Protein AF-A0AAD2K5T8-F1 (afdb_monomer_lite)

Radius of gyration: 21.79 Å; chains: 1; bounding box: 66×47×65 Å

Foldseek 3Di:
DDDDDPDPPPLDPCLPAADPVVVVLLVVCLLPLQCLLVSCVVCLLPPRNLSHLLVQLCVLQVPQQADPVVVVDHRDRDPVSLSSLLSSLLNLLQSLQVLQDDPPPDPPDDPVNVVVVLVPDDPVVVVVVVVVNVSSVVSNLSNCARNLQQLLQQQQQLPLNRHLSSLSSNLLSLLRHVLVQVPDVVHDFAARVSDPSGPPPDDGRPDTSVNSLVSLVVCVPQDLPQQDSVVQVVCVVVADPDRHRHHHNLSVQSSVVSNVCNVVSDDRDRSNVSVVSSVVSVVVSDDPVPPPPVVCVVVVVSVVVVVVVVPDD

Organism: NCBI:txid2018698

pLDDT: mean 77.68, std 17.94, range [25.77, 97.88]

Structure (mmCIF, N/CA/C/O backbone):
data_AF-A0AAD2K5T8-F1
#
_entry.id   AF-A0AAD2K5T8-F1
#
loop_
_atom_site.group_PDB
_atom_site.id
_atom_site.type_symbol
_atom_site.label_atom_id
_atom_site.label_alt_id
_atom_site.label_comp_id
_atom_site.label_asym_id
_atom_site.label_entity_id
_atom_site.label_seq_id
_atom_site.pdbx_PDB_ins_code
_atom_site.Cartn_x
_atom_site.Cartn_y
_atom_site.Cartn_z
_atom_site.occupancy
_atom_site.B_iso_or_equiv
_atom_site.auth_seq_id
_atom_site.auth_comp_id
_atom_site.auth_asym_id
_atom_site.auth_atom_id
_atom_site.pdbx_PDB_model_num
ATOM 1 N N . MET A 1 1 ? 38.706 -0.968 -5.729 1.00 32.19 1 MET A N 1
ATOM 2 C CA . MET A 1 1 ? 38.602 -2.317 -5.129 1.00 32.19 1 MET A CA 1
ATOM 3 C C . MET A 1 1 ? 37.643 -2.221 -3.945 1.00 32.19 1 MET A C 1
ATOM 5 O O . MET A 1 1 ? 38.062 -1.904 -2.839 1.00 32.19 1 MET A O 1
ATOM 9 N N . ILE A 1 2 ? 36.338 -2.336 -4.202 1.00 29.33 2 ILE A N 1
ATOM 10 C CA . ILE A 1 2 ? 35.299 -2.134 -3.181 1.00 29.33 2 ILE A CA 1
ATOM 11 C C . ILE A 1 2 ? 35.173 -3.438 -2.389 1.00 29.33 2 ILE A C 1
ATOM 13 O O . ILE A 1 2 ? 34.889 -4.493 -2.951 1.00 29.33 2 ILE A O 1
ATOM 17 N N . ARG A 1 3 ? 35.479 -3.382 -1.091 1.00 25.77 3 ARG A N 1
ATOM 18 C CA . ARG A 1 3 ? 35.347 -4.520 -0.178 1.00 25.77 3 ARG A CA 1
ATOM 19 C C . ARG A 1 3 ? 33.878 -4.651 0.217 1.00 25.77 3 ARG A C 1
ATOM 21 O O . ARG A 1 3 ? 33.390 -3.839 0.993 1.00 25.77 3 ARG A O 1
ATOM 28 N N . HIS A 1 4 ? 33.197 -5.681 -0.278 1.00 29.59 4 HIS A N 1
ATOM 29 C CA . HIS A 1 4 ? 31.919 -6.102 0.293 1.00 29.59 4 HIS A CA 1
ATOM 30 C C . HIS A 1 4 ? 32.143 -6.585 1.736 1.00 29.59 4 HIS A C 1
ATOM 32 O O . HIS A 1 4 ? 33.006 -7.448 1.955 1.00 29.59 4 HIS A O 1
ATOM 38 N N . PRO A 1 5 ? 31.403 -6.073 2.734 1.00 35.56 5 PRO A N 1
ATOM 39 C CA . PRO A 1 5 ? 31.469 -6.623 4.074 1.00 35.56 5 PRO A CA 1
ATOM 40 C C . PRO A 1 5 ? 30.835 -8.019 4.071 1.00 35.56 5 PRO A C 1
ATOM 42 O O . PRO A 1 5 ? 29.657 -8.206 3.778 1.00 35.56 5 PRO A O 1
ATOM 45 N N . LYS A 1 6 ? 31.651 -9.024 4.406 1.00 38.75 6 LYS A N 1
ATOM 46 C CA . LYS A 1 6 ? 31.202 -10.378 4.740 1.00 38.75 6 LYS A CA 1
ATOM 47 C C . LYS A 1 6 ? 30.428 -10.319 6.057 1.00 38.75 6 LYS A C 1
ATOM 49 O O . LYS A 1 6 ? 31.033 -10.477 7.111 1.00 38.75 6 LYS A O 1
ATOM 54 N N . ASN A 1 7 ? 29.112 -10.147 6.001 1.00 36.34 7 ASN A N 1
ATOM 55 C CA . ASN A 1 7 ? 28.250 -10.427 7.144 1.00 36.34 7 ASN A CA 1
ATOM 56 C C . ASN A 1 7 ? 27.396 -11.663 6.839 1.00 36.34 7 ASN A C 1
ATOM 58 O O . ASN A 1 7 ? 26.325 -11.585 6.251 1.00 36.34 7 ASN A O 1
ATOM 62 N N . LYS A 1 8 ? 27.919 -12.839 7.210 1.00 37.19 8 LYS A N 1
ATOM 63 C CA . LYS A 1 8 ? 27.210 -14.130 7.173 1.00 37.19 8 LYS A CA 1
ATOM 64 C C . LYS A 1 8 ? 26.446 -14.361 8.483 1.00 37.19 8 LYS A C 1
ATOM 66 O O . LYS A 1 8 ? 26.595 -15.399 9.119 1.00 37.19 8 LYS A O 1
ATOM 71 N N . GLY A 1 9 ? 25.630 -13.394 8.888 1.00 37.03 9 GLY A N 1
ATOM 72 C CA . GLY A 1 9 ? 24.493 -13.675 9.757 1.00 37.03 9 GLY A CA 1
ATOM 73 C C . GLY A 1 9 ? 23.338 -14.053 8.845 1.00 37.03 9 GLY A C 1
ATOM 74 O O . GLY A 1 9 ? 22.893 -13.219 8.065 1.00 37.03 9 GLY A O 1
ATOM 75 N N . LYS A 1 10 ? 22.881 -15.308 8.875 1.00 38.12 10 LYS A N 1
ATOM 76 C CA . LYS A 1 10 ? 21.676 -15.722 8.145 1.00 38.12 10 LYS A CA 1
ATOM 77 C C . LYS A 1 10 ? 20.472 -15.077 8.850 1.00 38.12 10 LYS A C 1
ATOM 79 O O . LYS A 1 10 ? 19.834 -15.701 9.689 1.00 38.12 10 LYS A O 1
ATOM 84 N N . LEU A 1 11 ? 20.217 -13.801 8.565 1.00 38.56 11 LEU A N 1
ATOM 85 C CA . LEU A 1 11 ? 18.989 -13.104 8.936 1.00 38.56 11 LEU A CA 1
ATOM 86 C C . LEU A 1 11 ? 17.891 -13.617 8.001 1.00 38.56 11 LEU A C 1
ATOM 88 O O . LEU A 1 11 ? 17.554 -12.998 7.000 1.00 38.56 11 LEU A O 1
ATOM 92 N N . SER A 1 12 ? 17.395 -14.824 8.281 1.00 40.09 12 SER A N 1
ATOM 93 C CA . SER A 1 12 ? 16.133 -15.274 7.710 1.00 40.09 12 SER A CA 1
ATOM 94 C C . SER A 1 12 ? 15.026 -14.610 8.514 1.00 40.09 12 SER A C 1
ATOM 96 O O . SER A 1 12 ? 14.832 -14.953 9.685 1.00 40.09 12 SER A O 1
ATOM 98 N N . LEU A 1 13 ? 14.296 -13.685 7.897 1.00 47.47 13 LEU A N 1
ATOM 99 C CA . LEU A 1 13 ? 12.952 -13.359 8.349 1.00 47.47 13 LEU A CA 1
ATOM 100 C C . LEU A 1 13 ? 12.184 -14.682 8.401 1.00 47.47 13 LEU A C 1
ATOM 102 O O . LEU A 1 13 ? 11.907 -15.292 7.369 1.00 47.47 13 LEU A O 1
ATOM 106 N N . LYS A 1 14 ? 11.900 -15.174 9.611 1.00 44.81 14 LYS A N 1
ATOM 107 C CA . LYS A 1 14 ? 10.868 -16.192 9.784 1.00 44.81 14 LYS A CA 1
ATOM 108 C C . LYS A 1 14 ? 9.550 -15.474 9.557 1.00 44.81 14 LYS A C 1
ATOM 110 O O . LYS A 1 14 ? 8.942 -14.976 10.497 1.00 44.81 14 LYS A O 1
ATOM 115 N N . ILE A 1 15 ? 9.161 -15.359 8.296 1.00 53.78 15 ILE A N 1
ATOM 116 C CA . ILE A 1 15 ? 7.770 -15.096 7.974 1.00 53.78 15 ILE A CA 1
ATOM 117 C C . ILE A 1 15 ? 7.051 -16.375 8.373 1.00 53.78 15 ILE A C 1
ATOM 119 O O . ILE A 1 15 ? 7.344 -17.446 7.836 1.00 53.78 15 ILE A O 1
ATOM 123 N N . GLU A 1 16 ? 6.230 -16.291 9.414 1.00 57.34 16 GLU A N 1
ATOM 124 C CA . GLU A 1 16 ? 5.421 -17.425 9.837 1.00 57.34 16 GLU A CA 1
ATOM 125 C C . GLU A 1 16 ? 4.569 -17.863 8.645 1.00 57.34 16 GLU A C 1
ATOM 127 O O . GLU A 1 16 ? 3.931 -17.034 7.994 1.00 57.34 16 GLU A O 1
ATOM 132 N N . GLN A 1 17 ? 4.625 -19.156 8.308 1.00 58.97 17 GLN A N 1
ATOM 133 C CA . GLN A 1 17 ? 3.778 -19.680 7.246 1.00 58.97 17 GLN A CA 1
ATOM 134 C C . GLN A 1 17 ? 2.321 -19.470 7.655 1.00 58.97 17 GLN A C 1
ATOM 136 O O . GLN A 1 17 ? 1.959 -19.821 8.783 1.00 58.97 17 GLN A O 1
ATOM 141 N N . PRO A 1 18 ? 1.487 -18.906 6.772 1.00 58.28 18 PRO A N 1
ATOM 142 C CA . PRO A 1 18 ? 0.101 -18.690 7.109 1.00 58.28 18 PRO A CA 1
ATOM 143 C C . PRO A 1 18 ? -0.628 -20.013 7.303 1.00 58.28 18 PRO A C 1
ATOM 145 O O . PRO A 1 18 ? -0.300 -21.009 6.648 1.00 58.28 18 PRO A O 1
ATOM 148 N N . PRO A 1 19 ? -1.665 -20.035 8.151 1.00 59.47 19 PRO A N 1
ATOM 149 C CA . PRO A 1 19 ? -2.607 -21.137 8.134 1.00 59.47 19 PRO A CA 1
ATOM 150 C C . PRO A 1 19 ? -3.269 -21.244 6.753 1.00 59.47 19 PRO A C 1
ATOM 152 O O . PRO A 1 19 ? -3.491 -20.250 6.058 1.00 59.47 19 PRO A O 1
ATOM 155 N N . LEU A 1 20 ? -3.635 -22.471 6.371 1.00 58.44 20 LEU A N 1
ATOM 156 C CA . LEU A 1 20 ? -4.277 -22.790 5.087 1.00 58.44 20 LEU A CA 1
ATOM 157 C C . LEU A 1 20 ? -5.608 -22.035 4.850 1.00 58.44 20 LEU A C 1
ATOM 159 O O . LEU A 1 20 ? -6.128 -22.029 3.737 1.00 58.44 20 LEU A O 1
ATOM 163 N N . THR A 1 21 ? -6.156 -21.386 5.878 1.00 58.28 21 THR A N 1
ATOM 164 C CA . THR A 1 21 ? -7.424 -20.646 5.863 1.00 58.28 21 THR A CA 1
ATOM 165 C C . THR A 1 21 ? -7.365 -19.301 5.137 1.00 58.28 21 THR A C 1
ATOM 167 O O . THR A 1 21 ? -8.412 -18.790 4.762 1.00 58.28 21 THR A O 1
ATOM 170 N N . ALA A 1 22 ? -6.179 -18.739 4.873 1.00 65.00 22 ALA A N 1
ATOM 171 C CA . ALA A 1 22 ? -6.057 -17.472 4.140 1.00 65.00 22 ALA A CA 1
ATOM 172 C C . ALA A 1 22 ? -6.173 -17.628 2.607 1.00 65.00 22 ALA A C 1
ATOM 174 O O . ALA A 1 22 ? -6.480 -16.667 1.900 1.00 65.00 22 ALA A O 1
ATOM 175 N N . PHE A 1 23 ? -5.958 -18.839 2.078 1.00 73.19 23 PHE A N 1
ATOM 176 C CA . PHE A 1 23 ? -6.000 -19.105 0.634 1.00 73.19 23 PHE A CA 1
ATOM 177 C C . PHE A 1 23 ? -7.391 -18.909 -0.003 1.00 73.19 23 PHE A C 1
ATOM 179 O O . PHE A 1 23 ? -7.449 -18.339 -1.093 1.00 73.19 23 PHE A O 1
ATOM 186 N N . PRO A 1 24 ? -8.514 -19.315 0.628 1.00 84.56 24 PRO A N 1
ATOM 187 C CA . PRO A 1 24 ? -9.857 -19.029 0.118 1.00 84.56 24 PRO A CA 1
ATOM 188 C C . PRO A 1 24 ? -10.159 -17.534 -0.014 1.00 84.56 24 PRO A C 1
ATOM 190 O O . PRO A 1 24 ? -10.681 -17.119 -1.047 1.00 84.56 24 PRO A O 1
ATOM 193 N N . LEU A 1 25 ? -9.789 -16.731 0.990 1.00 87.19 25 LEU A N 1
ATOM 194 C CA . LEU A 1 25 ? -9.977 -15.278 0.973 1.00 87.19 25 LEU A CA 1
ATOM 195 C C . LEU A 1 25 ? -9.216 -14.647 -0.194 1.00 87.19 25 LEU A C 1
ATOM 197 O O . LEU A 1 25 ? -9.771 -13.854 -0.952 1.00 87.19 25 LEU A O 1
ATOM 201 N N . LEU A 1 26 ? -7.956 -15.050 -0.374 1.00 84.88 26 LEU A N 1
ATOM 202 C CA . LEU A 1 26 ? -7.147 -14.578 -1.487 1.00 84.88 26 LEU A CA 1
ATOM 203 C C . LEU A 1 26 ? -7.768 -14.972 -2.833 1.00 84.88 26 LEU A C 1
ATOM 205 O O . LEU A 1 26 ? -7.879 -14.145 -3.734 1.00 84.88 26 LEU A O 1
ATOM 209 N N . ASN A 1 27 ? -8.183 -16.229 -2.977 1.00 86.94 27 ASN A N 1
ATOM 210 C CA . ASN A 1 27 ? -8.797 -16.697 -4.211 1.00 86.94 27 ASN A CA 1
ATOM 211 C C . ASN A 1 27 ? -10.068 -15.895 -4.531 1.00 86.94 27 ASN A C 1
ATOM 213 O O . ASN A 1 27 ? -10.246 -15.471 -5.669 1.00 86.94 27 ASN A O 1
ATOM 217 N N . ALA A 1 28 ? -10.913 -15.622 -3.534 1.00 89.81 28 ALA A N 1
ATOM 218 C CA . ALA A 1 28 ? -12.092 -14.778 -3.698 1.00 89.81 28 ALA A CA 1
ATOM 219 C C . ALA A 1 28 ? -11.726 -13.349 -4.136 1.00 89.81 28 ALA A C 1
ATOM 221 O O . ALA A 1 28 ? -12.334 -12.834 -5.071 1.00 89.81 28 ALA A O 1
ATOM 222 N N . ALA A 1 29 ? -10.690 -12.750 -3.540 1.00 90.69 29 ALA A N 1
ATOM 223 C CA . ALA A 1 29 ? -10.199 -11.424 -3.916 1.00 90.69 29 ALA A CA 1
ATOM 224 C C . ALA A 1 29 ? -9.668 -11.374 -5.360 1.00 90.69 29 ALA A C 1
ATOM 226 O O . ALA A 1 29 ? -9.882 -10.392 -6.061 1.00 90.69 29 ALA A O 1
ATOM 227 N N . HIS A 1 30 ? -9.027 -12.442 -5.841 1.00 87.62 30 HIS A N 1
ATOM 228 C CA . HIS A 1 30 ? -8.613 -12.548 -7.247 1.00 87.62 30 HIS A CA 1
ATOM 229 C C . HIS A 1 30 ? -9.791 -12.694 -8.213 1.00 87.62 30 HIS A C 1
ATOM 231 O O . HIS A 1 30 ? -9.717 -12.214 -9.341 1.00 87.62 30 HIS A O 1
ATOM 237 N N . HIS A 1 31 ? -10.874 -13.350 -7.790 1.00 88.81 31 HIS A N 1
ATOM 238 C CA . HIS A 1 31 ? -12.075 -13.493 -8.615 1.00 88.81 31 HIS A CA 1
ATOM 239 C C . HIS A 1 31 ? -12.899 -12.200 -8.659 1.00 88.81 31 HIS A C 1
ATOM 241 O O . HIS A 1 31 ? -13.406 -11.857 -9.725 1.00 88.81 31 HIS A O 1
ATOM 247 N N . ASN A 1 32 ? -12.997 -11.482 -7.533 1.00 90.56 32 ASN A N 1
ATOM 248 C CA . ASN A 1 32 ? -13.786 -10.257 -7.380 1.00 90.56 32 ASN A CA 1
ATOM 249 C C . ASN A 1 32 ? -12.962 -9.143 -6.697 1.00 90.56 32 ASN A C 1
ATOM 251 O O . ASN A 1 32 ? -13.200 -8.814 -5.533 1.00 90.56 32 ASN A O 1
ATOM 255 N N . PRO A 1 33 ? -11.989 -8.535 -7.399 1.00 89.56 33 PRO A N 1
ATOM 256 C CA . PRO A 1 33 ? -11.070 -7.566 -6.797 1.00 89.56 33 PRO A CA 1
ATOM 257 C C . PRO A 1 33 ? -11.739 -6.246 -6.379 1.00 89.56 33 PRO A C 1
ATOM 259 O O . PRO A 1 33 ? -11.243 -5.567 -5.483 1.00 89.56 33 PRO A O 1
ATOM 262 N N . HIS A 1 34 ? -12.883 -5.892 -6.972 1.00 92.12 34 HIS A N 1
ATOM 263 C CA . HIS A 1 34 ? -13.657 -4.708 -6.573 1.00 92.12 34 HIS A CA 1
ATOM 264 C C . HIS A 1 34 ? -14.365 -4.875 -5.219 1.00 92.12 34 HIS A C 1
ATOM 266 O O . HIS A 1 34 ? -14.690 -3.874 -4.591 1.00 92.12 34 HIS A O 1
ATOM 272 N N . ASP A 1 35 ? -14.561 -6.115 -4.755 1.00 92.88 35 ASP A N 1
ATOM 273 C CA . ASP A 1 35 ? -15.289 -6.432 -3.520 1.00 92.88 35 ASP A CA 1
ATOM 274 C C . ASP A 1 35 ? -14.347 -6.759 -2.347 1.00 92.88 35 ASP A C 1
ATOM 276 O O . ASP A 1 35 ? -14.778 -7.293 -1.323 1.00 92.88 35 ASP A O 1
ATOM 280 N N . ILE A 1 36 ? -13.049 -6.451 -2.471 1.00 94.81 36 ILE A N 1
ATOM 281 C CA . ILE A 1 36 ? -12.037 -6.767 -1.448 1.00 94.81 36 ILE A CA 1
ATOM 282 C C . ILE A 1 36 ? -12.441 -6.234 -0.069 1.00 94.81 36 ILE A C 1
ATOM 284 O O . ILE A 1 36 ? -12.266 -6.941 0.920 1.00 94.81 36 ILE A O 1
ATOM 288 N N . ASP A 1 37 ? -13.019 -5.033 0.016 1.00 94.31 37 ASP A N 1
ATOM 289 C CA . ASP A 1 37 ? -13.464 -4.477 1.300 1.00 94.31 37 ASP A CA 1
ATOM 290 C C . ASP A 1 37 ? -14.507 -5.379 1.986 1.00 94.31 37 ASP A C 1
ATOM 292 O O . ASP A 1 37 ? -14.377 -5.695 3.170 1.00 94.31 37 ASP A O 1
ATOM 296 N N . ALA A 1 38 ? -15.500 -5.864 1.234 1.00 93.12 38 ALA A N 1
ATOM 297 C CA . ALA A 1 38 ? -16.545 -6.747 1.751 1.00 93.12 38 ALA A CA 1
ATOM 298 C C . ALA A 1 38 ? -15.996 -8.123 2.161 1.00 93.12 38 ALA A C 1
ATOM 300 O O . ALA A 1 38 ? -16.457 -8.701 3.144 1.00 93.12 38 ALA A O 1
ATOM 301 N N . LEU A 1 39 ? -14.993 -8.627 1.436 1.00 93.12 39 LEU A N 1
ATOM 302 C CA . LEU A 1 39 ? -14.319 -9.887 1.752 1.00 93.12 39 LEU A CA 1
ATOM 303 C C . LEU A 1 39 ? -13.462 -9.795 3.024 1.00 93.12 39 LEU A C 1
ATOM 305 O O . LEU A 1 39 ? -13.350 -10.775 3.754 1.00 93.12 39 LEU A O 1
ATOM 309 N N . LEU A 1 40 ? -12.854 -8.636 3.293 1.00 92.81 40 LEU A N 1
ATOM 310 C CA . LEU A 1 40 ? -11.968 -8.430 4.442 1.00 92.81 40 LEU A CA 1
ATOM 311 C C . LEU A 1 40 ? -12.718 -8.204 5.754 1.00 92.81 40 LEU A C 1
ATOM 313 O O . LEU A 1 40 ? -12.229 -8.629 6.800 1.00 92.81 40 LEU A O 1
ATOM 317 N N . LEU A 1 41 ? -13.874 -7.533 5.713 1.00 90.94 41 LEU A N 1
ATOM 318 C CA . LEU A 1 41 ? -14.641 -7.139 6.903 1.00 90.94 41 LEU A CA 1
ATOM 319 C C . LEU A 1 41 ? -14.848 -8.277 7.929 1.00 90.94 41 LEU A C 1
ATOM 321 O O . LEU A 1 41 ? -14.588 -8.039 9.110 1.00 90.94 41 LEU A O 1
ATOM 325 N N . PRO A 1 42 ? -15.249 -9.505 7.536 1.00 90.69 42 PRO A N 1
ATOM 326 C CA . PRO A 1 42 ? -15.429 -10.611 8.481 1.00 90.69 42 PRO A CA 1
ATOM 327 C C . PRO A 1 42 ? -14.125 -11.103 9.126 1.00 90.69 42 PRO A C 1
ATOM 329 O O . PRO A 1 42 ? -14.153 -11.663 10.219 1.00 90.69 42 PRO A O 1
ATOM 332 N N . GLU A 1 43 ? -12.987 -10.885 8.466 1.00 90.44 43 GLU A N 1
ATOM 333 C CA . GLU A 1 43 ? -11.685 -11.459 8.822 1.00 90.44 43 GLU A CA 1
ATOM 334 C C . GLU A 1 43 ? -10.770 -10.464 9.557 1.00 90.44 43 GLU A C 1
ATOM 336 O O . GLU A 1 43 ? -9.701 -10.843 10.036 1.00 90.44 43 GLU A O 1
ATOM 341 N N . LEU A 1 44 ? -11.164 -9.187 9.685 1.00 90.00 44 LEU A N 1
ATOM 342 C CA . LEU A 1 44 ? -10.310 -8.107 10.213 1.00 90.00 44 LEU A CA 1
ATOM 343 C C . LEU A 1 44 ? -9.689 -8.413 11.581 1.00 90.00 44 LEU A C 1
ATOM 345 O O . LEU A 1 44 ? -8.565 -7.995 11.873 1.00 90.00 44 LEU A O 1
ATOM 349 N N . LEU A 1 45 ? -10.428 -9.120 12.436 1.00 88.62 45 LEU A N 1
ATOM 350 C CA . LEU A 1 45 ? -9.988 -9.450 13.787 1.00 88.62 45 LEU A CA 1
ATOM 351 C C . LEU A 1 45 ? -9.289 -10.814 13.886 1.00 88.62 45 LEU A C 1
ATOM 353 O O . LEU A 1 45 ? -8.750 -11.112 14.958 1.00 88.62 45 LEU A O 1
ATOM 357 N N . ASP A 1 46 ? -9.211 -11.602 12.804 1.00 88.44 46 ASP A N 1
ATOM 358 C CA . ASP A 1 46 ? -8.432 -12.843 12.794 1.00 88.44 46 ASP A CA 1
ATOM 359 C C . ASP A 1 46 ? -6.953 -12.528 13.054 1.00 88.44 46 ASP A C 1
ATOM 361 O O . ASP A 1 46 ? -6.298 -11.710 12.404 1.00 88.44 46 ASP A O 1
ATOM 365 N N . THR A 1 47 ? -6.390 -13.193 14.056 1.00 85.12 47 THR A N 1
ATOM 366 C CA . THR A 1 47 ? -4.976 -13.097 14.418 1.00 85.12 47 THR A CA 1
ATOM 367 C C . THR A 1 47 ? -4.015 -13.530 13.315 1.00 85.12 47 THR A C 1
ATOM 369 O O . THR A 1 47 ? -2.862 -13.097 13.345 1.00 85.12 47 THR A O 1
ATOM 372 N N . ASN A 1 48 ? -4.479 -14.338 12.360 1.00 85.94 48 ASN A N 1
ATOM 373 C CA . ASN A 1 48 ? -3.668 -14.892 11.281 1.00 85.94 48 ASN A CA 1
ATOM 374 C C . ASN A 1 48 ? -3.687 -14.059 9.996 1.00 85.94 48 ASN A C 1
ATOM 376 O O . ASN A 1 48 ? -2.826 -14.266 9.137 1.00 85.94 48 ASN A O 1
ATOM 380 N N . LEU A 1 49 ? -4.617 -13.106 9.864 1.00 88.75 49 LEU A N 1
ATOM 381 C CA . LEU A 1 49 ? -4.776 -12.319 8.643 1.00 88.75 49 LEU A CA 1
ATOM 382 C C . LEU A 1 49 ? -3.497 -11.539 8.304 1.00 88.75 49 LEU A C 1
ATOM 384 O O . LEU A 1 49 ? -2.974 -11.647 7.198 1.00 88.75 49 LEU A O 1
ATOM 388 N N . ALA A 1 50 ? -2.946 -10.789 9.263 1.00 89.00 50 ALA A N 1
ATOM 389 C CA . ALA A 1 50 ? -1.759 -9.963 9.034 1.00 89.00 50 ALA A CA 1
ATOM 390 C C . ALA A 1 50 ? -0.503 -10.773 8.631 1.00 89.00 50 ALA A C 1
ATOM 392 O O . ALA A 1 50 ? 0.118 -10.416 7.625 1.00 89.00 50 ALA A O 1
ATOM 393 N N . PRO A 1 51 ? -0.123 -11.858 9.340 1.00 85.94 51 PRO A N 1
ATOM 394 C CA . PRO A 1 51 ? 0.945 -12.751 8.891 1.00 85.94 51 PRO A CA 1
ATOM 395 C C . PRO A 1 51 ? 0.693 -13.342 7.501 1.00 85.94 51 PRO A C 1
ATOM 397 O O . PRO A 1 51 ? 1.622 -13.414 6.699 1.00 85.94 51 PRO A O 1
ATOM 400 N N . ALA A 1 52 ? -0.553 -13.709 7.185 1.00 88.00 52 ALA A N 1
ATOM 401 C CA . ALA A 1 52 ? -0.888 -14.272 5.885 1.00 88.00 52 ALA A CA 1
ATOM 402 C C . ALA A 1 52 ? -0.750 -13.276 4.742 1.00 88.00 52 ALA A C 1
ATOM 404 O O . ALA A 1 52 ? -0.088 -13.578 3.751 1.00 88.00 52 ALA A O 1
ATOM 405 N N . LEU A 1 53 ? -1.301 -12.073 4.893 1.00 90.62 53 LEU A N 1
ATOM 406 C CA . LEU A 1 53 ? -1.112 -11.006 3.915 1.00 90.62 53 LEU A CA 1
ATOM 407 C C . LEU A 1 53 ? 0.379 -10.688 3.731 1.00 90.62 53 LEU A C 1
ATOM 409 O O . LEU A 1 53 ? 0.832 -10.541 2.598 1.00 90.62 53 LEU A O 1
ATOM 413 N N . GLY A 1 54 ? 1.147 -10.664 4.826 1.00 88.75 54 GLY A N 1
ATOM 414 C CA . GLY A 1 54 ? 2.597 -10.472 4.813 1.00 88.75 54 GLY A CA 1
ATOM 415 C C . GLY A 1 54 ? 3.363 -11.555 4.049 1.00 88.75 54 GLY A C 1
ATOM 416 O O . GLY A 1 54 ? 4.208 -11.244 3.212 1.00 88.75 54 GLY A O 1
ATOM 417 N N . PHE A 1 55 ? 3.041 -12.827 4.284 1.00 86.44 55 PHE A N 1
ATOM 418 C CA . PHE A 1 55 ? 3.628 -13.950 3.553 1.00 86.44 55 PHE A CA 1
ATOM 419 C C . PHE A 1 55 ? 3.317 -13.886 2.060 1.00 86.44 55 PHE A C 1
ATOM 421 O O . PHE A 1 55 ? 4.209 -14.008 1.225 1.00 86.44 55 PHE A O 1
ATOM 428 N N . MET A 1 56 ? 2.058 -13.632 1.719 1.00 85.44 56 MET A N 1
ATOM 429 C CA . MET A 1 56 ? 1.621 -13.633 0.331 1.00 85.44 56 MET A CA 1
ATOM 430 C C . MET A 1 56 ? 2.209 -12.459 -0.460 1.00 85.44 56 MET A C 1
ATOM 432 O O . MET A 1 56 ? 2.623 -12.645 -1.601 1.00 85.44 56 MET A O 1
ATOM 436 N N . ILE A 1 57 ? 2.281 -11.256 0.126 1.00 87.88 57 ILE A N 1
ATOM 437 C CA . ILE A 1 57 ? 2.915 -10.118 -0.554 1.00 87.88 57 ILE A CA 1
ATOM 438 C C . ILE A 1 57 ? 4.429 -10.286 -0.639 1.00 87.88 57 ILE A C 1
ATOM 440 O O . ILE A 1 57 ? 5.017 -9.843 -1.620 1.00 87.88 57 ILE A O 1
ATOM 444 N N . HIS A 1 58 ? 5.062 -10.942 0.341 1.00 85.94 58 HIS A N 1
ATOM 445 C CA . HIS A 1 58 ? 6.501 -11.184 0.324 1.00 85.94 58 HIS A CA 1
ATOM 446 C C . HIS A 1 58 ? 6.916 -11.934 -0.938 1.00 85.94 58 HIS A C 1
ATOM 448 O O . HIS A 1 58 ? 7.835 -11.489 -1.619 1.00 85.94 58 HIS A O 1
ATOM 454 N N . ASP A 1 59 ? 6.233 -13.019 -1.296 1.00 77.88 59 ASP A N 1
ATOM 455 C CA . ASP A 1 59 ? 6.569 -13.775 -2.507 1.00 77.88 59 ASP A CA 1
ATOM 456 C C . ASP A 1 59 ? 6.433 -12.913 -3.766 1.00 77.88 59 ASP A C 1
ATOM 458 O O . ASP A 1 59 ? 7.279 -12.975 -4.654 1.00 77.88 59 ASP A O 1
ATOM 462 N N . VAL A 1 60 ? 5.431 -12.037 -3.806 1.00 79.31 60 VAL A N 1
ATOM 463 C CA . VAL A 1 60 ? 5.206 -11.116 -4.923 1.00 79.31 60 VAL A CA 1
ATOM 464 C C . VAL A 1 60 ? 6.303 -10.046 -5.013 1.00 79.31 60 VAL A C 1
ATOM 466 O O . VAL A 1 60 ? 6.829 -9.796 -6.095 1.00 79.31 60 VAL A O 1
ATOM 469 N N . VAL A 1 61 ? 6.696 -9.423 -3.897 1.00 79.94 61 VAL A N 1
ATOM 470 C CA . VAL A 1 61 ? 7.688 -8.331 -3.911 1.00 79.94 61 VAL A CA 1
ATOM 471 C C . VAL A 1 61 ? 9.132 -8.824 -3.888 1.00 79.94 61 VAL A C 1
ATOM 473 O O . VAL A 1 61 ? 10.043 -8.053 -4.187 1.00 79.94 61 VAL A O 1
ATOM 476 N N . THR A 1 62 ? 9.381 -10.083 -3.515 1.00 73.81 62 THR A N 1
ATOM 477 C CA . THR A 1 62 ? 10.729 -10.675 -3.468 1.00 73.81 62 THR A CA 1
ATOM 478 C C . THR A 1 62 ? 11.139 -11.438 -4.708 1.00 73.81 62 THR A C 1
ATOM 480 O O . THR A 1 62 ? 12.343 -11.597 -4.919 1.00 73.81 62 THR A O 1
ATOM 483 N N . GLN A 1 63 ? 10.189 -11.833 -5.552 1.00 68.69 63 GLN A N 1
ATOM 484 C CA . GLN A 1 63 ? 10.503 -12.344 -6.876 1.00 68.69 63 GLN A CA 1
ATOM 485 C C . GLN A 1 63 ? 11.287 -11.285 -7.658 1.00 68.69 63 GLN A C 1
ATOM 487 O O . GLN A 1 63 ? 10.817 -10.169 -7.873 1.00 68.69 63 GLN A O 1
ATOM 492 N N . SER A 1 64 ? 12.506 -11.636 -8.071 1.00 65.69 64 SER A N 1
ATOM 493 C CA . SER A 1 64 ? 13.230 -10.858 -9.072 1.00 65.69 64 SER A CA 1
ATOM 494 C C . SER A 1 64 ? 12.619 -11.218 -10.416 1.00 65.69 64 SER A C 1
ATOM 496 O O . SER A 1 64 ? 12.941 -12.238 -11.025 1.00 65.69 64 SER A O 1
ATOM 498 N N . VAL A 1 65 ? 11.609 -10.442 -10.792 1.00 57.94 65 VAL A N 1
ATOM 499 C CA . VAL A 1 65 ? 10.841 -10.663 -12.020 1.00 57.94 65 VAL A CA 1
ATOM 500 C C . VAL A 1 65 ? 11.580 -10.079 -13.228 1.00 57.94 65 VAL A C 1
ATOM 502 O O . VAL A 1 65 ? 11.338 -10.484 -14.361 1.00 57.94 65 VAL A O 1
ATOM 505 N N . THR A 1 66 ? 12.522 -9.166 -12.983 1.00 58.78 66 THR A N 1
ATOM 506 C CA . THR A 1 66 ? 13.212 -8.401 -14.018 1.00 58.78 66 THR A CA 1
ATOM 507 C C . THR A 1 66 ? 14.714 -8.663 -13.935 1.00 58.78 66 THR A C 1
ATOM 509 O O . THR A 1 66 ? 15.355 -8.189 -12.996 1.00 58.78 66 THR A O 1
ATOM 512 N N . PRO A 1 67 ? 15.328 -9.386 -14.889 1.00 58.34 67 PRO A N 1
ATOM 513 C CA . PRO A 1 67 ? 16.779 -9.422 -14.961 1.00 58.34 67 PRO A CA 1
ATOM 514 C C . PRO A 1 67 ? 17.293 -7.997 -15.239 1.00 58.34 67 PRO A C 1
ATOM 516 O O . PRO A 1 67 ? 16.755 -7.313 -16.115 1.00 58.34 67 PRO A O 1
ATOM 519 N N . PRO A 1 68 ? 18.332 -7.525 -14.532 1.00 60.34 68 PRO A N 1
ATOM 520 C CA . PRO A 1 68 ? 18.969 -6.258 -14.837 1.00 60.34 68 PRO A CA 1
ATOM 521 C C . PRO A 1 68 ? 19.421 -6.230 -16.297 1.00 60.34 68 PRO A C 1
ATOM 523 O O . PRO A 1 68 ? 19.924 -7.230 -16.810 1.00 60.34 68 PRO A O 1
ATOM 526 N N . LEU A 1 69 ? 19.316 -5.069 -16.949 1.00 60.97 69 LEU A N 1
ATOM 527 C CA . LEU A 1 69 ? 19.720 -4.892 -18.353 1.00 60.97 69 LEU A CA 1
ATOM 528 C C . LEU A 1 69 ? 21.144 -5.406 -18.638 1.00 60.97 69 LEU A C 1
ATOM 530 O O . LEU A 1 69 ? 21.406 -5.964 -19.698 1.00 60.97 69 LEU A O 1
ATOM 534 N N . TYR A 1 70 ? 22.060 -5.290 -17.672 1.00 59.91 70 TYR A N 1
ATOM 535 C CA . TYR A 1 70 ? 23.445 -5.762 -17.792 1.00 59.91 70 TYR A CA 1
ATOM 536 C C . TYR A 1 70 ? 23.639 -7.274 -17.597 1.00 59.91 70 TYR A C 1
ATOM 538 O O . TYR 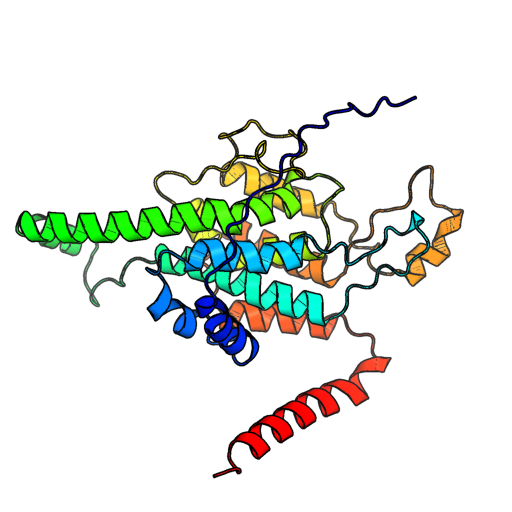A 1 70 ? 24.761 -7.760 -17.730 1.00 59.91 70 TYR A O 1
ATOM 546 N N . TRP A 1 71 ? 22.586 -8.030 -17.276 1.00 55.81 71 TRP A N 1
ATOM 547 C CA . TRP A 1 71 ? 22.601 -9.499 -17.245 1.00 55.81 71 TRP A CA 1
ATOM 548 C C . TRP A 1 71 ? 22.093 -10.125 -18.552 1.00 55.81 71 TRP A C 1
ATOM 550 O O . TRP A 1 71 ? 22.013 -11.347 -18.648 1.00 55.81 71 TRP A O 1
ATOM 560 N N . GLY A 1 72 ? 21.793 -9.311 -19.573 1.00 56.66 72 GLY A N 1
ATOM 561 C CA . GLY A 1 72 ? 21.484 -9.780 -20.928 1.00 56.66 72 GLY A CA 1
ATOM 562 C C . GLY A 1 72 ? 20.100 -10.415 -21.102 1.00 56.66 72 GLY A C 1
ATOM 563 O O . GLY A 1 72 ? 19.849 -11.025 -22.139 1.00 56.66 72 GLY A O 1
ATOM 564 N N . GLY A 1 73 ? 19.210 -10.288 -20.112 1.00 61.44 73 GLY A N 1
ATOM 565 C CA . GLY A 1 73 ? 17.808 -10.704 -20.206 1.00 61.44 73 GLY A CA 1
ATOM 566 C C . GLY A 1 73 ? 16.883 -9.558 -20.623 1.00 61.44 73 GLY A C 1
ATOM 567 O O . GLY A 1 73 ? 17.220 -8.386 -20.454 1.00 61.44 73 GLY A O 1
ATOM 568 N N . ASP A 1 74 ? 15.706 -9.893 -21.154 1.00 60.91 74 ASP A N 1
ATOM 569 C CA . ASP A 1 74 ? 14.651 -8.907 -21.393 1.00 60.91 74 ASP A CA 1
ATOM 570 C C . ASP A 1 74 ? 13.999 -8.523 -20.054 1.00 60.91 74 ASP A C 1
ATOM 572 O O . ASP A 1 74 ? 13.495 -9.410 -19.357 1.00 60.91 74 ASP A O 1
ATOM 576 N N . PRO A 1 75 ? 13.989 -7.234 -19.665 1.00 64.44 75 PRO A N 1
ATOM 577 C CA . PRO A 1 75 ? 13.351 -6.783 -18.438 1.00 64.44 75 PRO A CA 1
ATOM 578 C C . PRO A 1 75 ? 11.827 -6.719 -18.634 1.00 64.44 75 PRO A C 1
ATOM 580 O O . PRO A 1 75 ? 11.239 -5.648 -18.746 1.00 64.44 75 PRO A O 1
ATOM 583 N N . VAL A 1 76 ? 11.186 -7.883 -18.739 1.00 66.81 76 VAL A N 1
ATOM 584 C CA . VAL A 1 76 ? 9.738 -8.001 -18.936 1.00 66.81 76 VAL A CA 1
ATOM 585 C C . VAL A 1 76 ? 9.100 -8.494 -17.651 1.00 66.81 76 VAL A C 1
ATOM 587 O O . VAL A 1 76 ? 9.296 -9.635 -17.240 1.00 66.81 76 VAL A O 1
ATOM 590 N N . VAL A 1 77 ? 8.276 -7.642 -17.049 1.00 71.31 77 VAL A N 1
ATOM 591 C CA . VAL A 1 77 ? 7.393 -8.042 -15.955 1.00 71.31 77 VAL A CA 1
ATOM 592 C C . VAL A 1 77 ? 6.106 -8.605 -16.572 1.00 71.31 77 VAL A C 1
ATOM 594 O O . VAL A 1 77 ? 5.412 -7.883 -17.289 1.00 71.31 77 VAL A O 1
ATOM 597 N N . PRO A 1 78 ? 5.756 -9.886 -16.349 1.00 75.50 78 PRO A N 1
ATOM 598 C CA . PRO A 1 78 ? 4.530 -10.457 -16.876 1.00 75.50 78 PRO A CA 1
ATOM 599 C C . PRO A 1 78 ? 3.318 -9.773 -16.238 1.00 75.50 78 PRO A C 1
ATOM 601 O O . PRO A 1 78 ? 3.302 -9.488 -15.042 1.00 75.50 78 PRO A O 1
ATOM 604 N N . MET A 1 79 ? 2.259 -9.577 -17.025 1.00 78.56 79 MET A N 1
ATOM 605 C CA . MET A 1 79 ? 1.032 -8.905 -16.574 1.00 78.56 79 MET A CA 1
ATOM 606 C C . MET A 1 79 ? 0.410 -9.557 -15.328 1.00 78.56 79 MET A C 1
ATOM 608 O O . MET A 1 79 ? -0.141 -8.881 -14.463 1.00 78.56 79 MET A O 1
ATOM 612 N N . THR A 1 80 ? 0.547 -10.878 -15.196 1.00 81.00 80 THR A N 1
ATOM 613 C CA . THR A 1 80 ? 0.094 -11.627 -14.017 1.00 81.00 80 THR A CA 1
ATOM 614 C C . THR A 1 80 ? 0.774 -11.165 -12.728 1.00 81.00 80 THR A C 1
ATOM 616 O O . THR A 1 80 ? 0.127 -11.154 -11.685 1.00 81.00 80 THR A O 1
ATOM 619 N N . ALA A 1 81 ? 2.037 -10.728 -12.781 1.00 82.75 81 ALA A N 1
ATOM 620 C CA . ALA A 1 81 ? 2.728 -10.178 -11.619 1.00 82.75 81 ALA A CA 1
ATOM 621 C C . ALA A 1 81 ? 2.106 -8.844 -11.178 1.00 82.75 81 ALA A C 1
ATOM 623 O O . ALA A 1 81 ? 1.880 -8.661 -9.987 1.00 82.75 81 ALA A O 1
ATOM 624 N N . TYR A 1 82 ? 1.740 -7.955 -12.111 1.00 85.94 82 TYR A N 1
ATOM 625 C CA . TYR A 1 82 ? 1.058 -6.696 -11.778 1.00 85.94 82 TYR A CA 1
ATOM 626 C C . TYR A 1 82 ? -0.325 -6.910 -11.175 1.00 85.94 82 TYR A C 1
ATOM 628 O O . TYR A 1 82 ? -0.666 -6.256 -10.193 1.00 85.94 82 TYR A O 1
ATOM 636 N N . ILE A 1 83 ? -1.103 -7.843 -11.726 1.00 87.12 83 ILE A N 1
ATOM 637 C CA . ILE A 1 83 ? -2.427 -8.188 -11.194 1.00 87.12 83 ILE A CA 1
ATOM 638 C C . ILE A 1 83 ? -2.292 -8.753 -9.774 1.00 87.12 83 ILE A C 1
ATOM 640 O O . ILE A 1 83 ? -3.009 -8.323 -8.872 1.00 87.12 83 ILE A O 1
ATOM 644 N N . ASN A 1 84 ? -1.321 -9.643 -9.543 1.00 89.12 84 ASN A N 1
ATOM 645 C CA . ASN A 1 84 ? -1.038 -10.164 -8.207 1.00 89.12 84 ASN A CA 1
ATOM 646 C C . ASN A 1 84 ? -0.596 -9.053 -7.247 1.00 89.12 84 ASN A C 1
ATOM 648 O O . ASN A 1 84 ? -1.137 -8.950 -6.149 1.00 89.12 84 ASN A O 1
ATOM 652 N N . CYS A 1 85 ? 0.322 -8.174 -7.655 1.00 90.81 85 CYS A N 1
ATOM 653 C CA . CYS A 1 85 ? 0.682 -7.008 -6.850 1.00 90.81 85 CYS A CA 1
ATOM 654 C C . CYS A 1 85 ? -0.555 -6.180 -6.498 1.00 90.81 85 CYS A C 1
ATOM 656 O O . CYS A 1 85 ? -0.712 -5.811 -5.340 1.00 90.81 85 CYS A O 1
ATOM 658 N N . ALA A 1 86 ? -1.435 -5.922 -7.469 1.00 92.94 86 ALA A N 1
ATOM 659 C CA . ALA A 1 86 ? -2.617 -5.099 -7.270 1.00 92.94 86 ALA A CA 1
ATOM 660 C C . ALA A 1 86 ? -3.563 -5.693 -6.230 1.00 92.94 86 ALA A C 1
ATOM 662 O O . ALA A 1 86 ? -3.871 -5.030 -5.247 1.00 92.94 86 ALA A O 1
ATOM 663 N N . VAL A 1 87 ? -3.956 -6.956 -6.389 1.00 93.88 87 VAL A N 1
ATOM 664 C CA . VAL A 1 87 ? -4.873 -7.617 -5.450 1.00 93.88 87 VAL A CA 1
ATOM 665 C C . VAL A 1 87 ? -4.271 -7.662 -4.046 1.00 93.88 87 VAL A C 1
ATOM 667 O O . VAL A 1 87 ? -4.902 -7.222 -3.087 1.00 93.88 87 VAL A O 1
ATOM 670 N N . HIS A 1 88 ? -3.028 -8.130 -3.910 1.00 94.38 88 HIS A N 1
ATOM 671 C CA . HIS A 1 88 ? -2.409 -8.312 -2.597 1.00 94.38 88 HIS A CA 1
ATOM 672 C C . HIS A 1 88 ? -2.129 -6.972 -1.897 1.00 94.38 88 HIS A C 1
ATOM 674 O O . HIS A 1 88 ? -2.372 -6.840 -0.696 1.00 94.38 88 HIS A O 1
ATOM 680 N N . ALA A 1 89 ? -1.651 -5.963 -2.630 1.00 96.44 89 ALA A N 1
ATOM 681 C CA . ALA A 1 89 ? -1.405 -4.632 -2.082 1.00 96.44 89 ALA A CA 1
ATOM 682 C C . ALA A 1 89 ? -2.710 -3.913 -1.715 1.00 96.44 89 ALA A C 1
ATOM 684 O O . ALA A 1 89 ? -2.769 -3.298 -0.650 1.00 96.44 89 ALA A O 1
ATOM 685 N N . THR A 1 90 ? -3.767 -4.045 -2.529 1.00 97.38 90 THR A N 1
ATOM 686 C CA . THR A 1 90 ? -5.101 -3.528 -2.194 1.00 97.38 90 THR A CA 1
ATOM 687 C C . THR A 1 90 ? -5.615 -4.185 -0.921 1.00 97.38 90 THR A C 1
ATOM 689 O O . THR A 1 90 ? -6.026 -3.473 -0.011 1.00 97.38 90 THR A O 1
ATOM 692 N N . MET A 1 91 ? -5.518 -5.514 -0.786 1.00 96.56 91 MET A N 1
ATOM 693 C CA . MET A 1 91 ? -5.917 -6.200 0.447 1.00 96.56 91 MET A CA 1
ATOM 694 C C . MET A 1 91 ? -5.176 -5.652 1.670 1.00 96.56 91 MET A C 1
ATOM 696 O O . MET A 1 91 ? -5.802 -5.372 2.687 1.00 96.56 91 MET A O 1
ATOM 700 N N . ILE A 1 92 ? -3.859 -5.448 1.582 1.00 96.19 92 ILE A N 1
ATOM 701 C CA . ILE A 1 92 ? -3.063 -4.898 2.689 1.00 96.19 92 ILE A CA 1
ATOM 702 C C . ILE A 1 92 ? -3.485 -3.468 3.027 1.00 96.19 92 ILE A C 1
ATOM 704 O O . ILE A 1 92 ? -3.773 -3.181 4.192 1.00 96.19 92 ILE A O 1
ATOM 708 N N . GLY A 1 93 ? -3.523 -2.579 2.031 1.00 96.50 93 GLY A N 1
ATOM 709 C CA . GLY A 1 93 ? -3.882 -1.175 2.226 1.00 96.50 93 GLY A CA 1
ATOM 710 C C . GLY A 1 93 ? -5.280 -1.049 2.822 1.00 96.50 93 GLY A C 1
ATOM 711 O O . GLY A 1 93 ? -5.458 -0.466 3.891 1.00 96.50 93 GLY A O 1
ATOM 712 N N . ARG A 1 94 ? -6.259 -1.715 2.208 1.00 96.44 94 ARG A N 1
ATOM 713 C CA . ARG A 1 94 ? -7.647 -1.698 2.668 1.00 96.44 94 ARG A CA 1
ATOM 714 C C . ARG A 1 94 ? -7.828 -2.335 4.038 1.00 96.44 94 ARG A C 1
ATOM 716 O O . ARG A 1 94 ? -8.512 -1.744 4.861 1.00 96.44 94 ARG A O 1
ATOM 723 N N . THR A 1 95 ? -7.155 -3.444 4.359 1.00 95.62 95 THR A N 1
ATOM 724 C CA . THR A 1 95 ? -7.194 -4.001 5.729 1.00 95.62 95 THR A CA 1
ATOM 725 C C . THR A 1 95 ? -6.688 -2.973 6.744 1.00 95.62 95 THR A C 1
ATOM 727 O O . THR A 1 95 ? -7.290 -2.790 7.800 1.00 95.62 95 THR A O 1
ATOM 730 N N . PHE A 1 96 ? -5.600 -2.260 6.430 1.00 94.81 96 PHE A N 1
ATOM 731 C CA . PHE A 1 96 ? -5.052 -1.238 7.323 1.00 94.81 96 PHE A CA 1
ATOM 732 C C . PHE A 1 96 ? -6.016 -0.058 7.508 1.00 94.81 96 PHE A C 1
ATOM 734 O O . PHE A 1 96 ? -6.207 0.398 8.638 1.00 94.81 96 PHE A O 1
ATOM 741 N N . SER A 1 97 ? -6.636 0.404 6.418 1.00 94.50 97 SER A N 1
ATOM 742 C CA . SER A 1 97 ? -7.636 1.478 6.426 1.00 94.50 97 SER A CA 1
ATOM 743 C C . SER A 1 97 ? -8.899 1.070 7.197 1.00 94.50 97 SER A C 1
ATOM 745 O O . SER A 1 97 ? -9.291 1.763 8.129 1.00 94.50 97 SER A O 1
ATOM 747 N N . LEU A 1 98 ? -9.463 -0.113 6.929 1.00 93.12 98 LEU A N 1
ATOM 748 C CA . LEU A 1 98 ? -10.668 -0.634 7.593 1.00 93.12 98 LEU A CA 1
ATOM 749 C C . LEU A 1 98 ? -10.480 -0.880 9.099 1.00 93.12 98 LEU A C 1
ATOM 751 O O . LEU A 1 98 ? -11.385 -0.649 9.893 1.00 93.12 98 LEU A O 1
ATOM 755 N N . LEU A 1 99 ? -9.288 -1.301 9.532 1.00 91.44 99 LEU A N 1
ATOM 756 C CA . LEU A 1 99 ? -8.969 -1.407 10.964 1.00 91.44 99 LEU A CA 1
ATOM 757 C C . LEU A 1 99 ? -8.862 -0.042 11.666 1.00 91.44 99 LEU A C 1
ATOM 759 O O . LEU A 1 99 ? -8.711 0.016 12.889 1.00 91.44 99 LEU A O 1
ATOM 763 N N . SER A 1 100 ? -8.848 1.043 10.896 1.00 84.31 100 SER A N 1
ATOM 764 C CA . SER A 1 100 ? -8.651 2.412 11.371 1.00 84.31 100 SER A CA 1
ATOM 765 C C . SER A 1 100 ? -9.857 3.306 11.139 1.00 84.31 100 SER A C 1
ATOM 767 O O . SER A 1 100 ? -9.924 4.376 11.740 1.00 84.31 100 SER A O 1
ATOM 769 N N . SER A 1 101 ? -10.793 2.884 10.289 1.00 76.25 101 SER A N 1
ATOM 770 C CA . SER A 1 101 ? -12.049 3.582 10.089 1.00 76.25 101 SER A CA 1
ATOM 771 C C . SER A 1 101 ? -12.832 3.587 11.391 1.00 76.25 101 SER A C 1
ATOM 773 O O . SER A 1 101 ? -13.172 2.536 11.937 1.00 76.25 101 SER A O 1
ATOM 775 N N . SER A 1 102 ? -13.115 4.789 11.881 1.00 59.81 102 SER A N 1
ATOM 776 C CA . SER A 1 102 ? -14.103 5.012 12.924 1.00 59.81 102 SER A CA 1
ATOM 777 C C . SER A 1 102 ? -15.420 4.389 12.477 1.00 59.81 102 SER A C 1
ATOM 779 O O . SER A 1 102 ? -15.823 4.568 11.324 1.00 59.81 102 SER A O 1
ATOM 781 N N . THR A 1 103 ? -16.115 3.693 13.375 1.00 58.22 103 THR A N 1
ATOM 782 C CA . THR A 1 103 ? -17.525 3.367 13.151 1.00 58.22 103 THR A CA 1
ATOM 783 C C . THR A 1 103 ? -18.228 4.680 12.790 1.00 58.22 103 THR A C 1
ATOM 785 O O . THR A 1 103 ? -18.044 5.652 13.533 1.00 58.22 103 THR A O 1
ATOM 788 N N . PRO A 1 104 ? -18.940 4.772 11.651 1.00 53.47 104 PRO A N 1
ATOM 789 C CA . PRO A 1 104 ? -19.596 6.014 11.264 1.00 53.47 104 PRO A CA 1
ATOM 790 C C . PRO A 1 104 ? -20.440 6.525 12.432 1.00 53.47 104 PRO A C 1
ATOM 792 O O . PRO A 1 104 ? -21.075 5.729 13.135 1.00 53.47 104 PRO A O 1
ATOM 795 N N . SER A 1 105 ? -20.392 7.838 12.686 1.00 55.19 105 SER A N 1
ATOM 796 C CA . SER A 1 105 ? -21.233 8.423 13.726 1.00 55.19 105 SER A CA 1
ATOM 797 C C . SER A 1 105 ? -22.686 8.079 13.419 1.00 55.19 105 SER A C 1
ATOM 799 O O . SER A 1 105 ? -23.093 8.050 12.257 1.00 55.19 105 SER A O 1
ATOM 801 N N . ALA A 1 106 ? -23.470 7.776 14.456 1.00 59.00 106 ALA A N 1
ATOM 802 C CA . ALA A 1 106 ? -24.906 7.624 14.275 1.00 59.00 1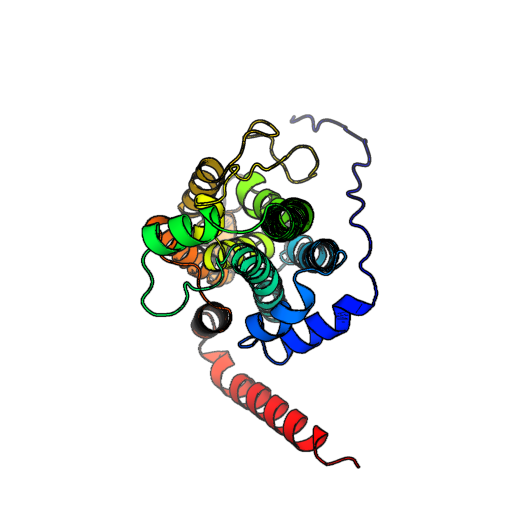06 ALA A CA 1
ATOM 803 C C . ALA A 1 106 ? -25.435 8.889 13.581 1.00 59.00 106 ALA A C 1
ATOM 805 O O . ALA A 1 106 ? -25.128 9.996 14.037 1.00 59.00 106 ALA A O 1
ATOM 806 N N . ASP A 1 107 ? -26.160 8.709 12.474 1.00 65.25 107 ASP A N 1
ATOM 807 C CA . ASP A 1 107 ? -26.575 9.794 11.584 1.00 65.25 107 ASP A CA 1
ATOM 808 C C . ASP A 1 107 ? -27.082 11.013 12.367 1.00 65.25 107 ASP A C 1
ATOM 810 O O . ASP A 1 107 ? -27.988 10.918 13.200 1.00 65.25 107 ASP A O 1
ATOM 814 N N . GLY A 1 108 ? -26.478 12.171 12.091 1.00 67.38 108 GLY A N 1
ATOM 815 C CA . GLY A 1 108 ? -26.896 13.457 12.648 1.00 67.38 108 GLY A CA 1
ATOM 816 C C . GLY A 1 108 ? -26.354 13.808 14.036 1.00 67.38 108 GLY A C 1
ATOM 817 O O . GLY A 1 108 ? -26.781 14.829 14.568 1.00 67.38 108 GLY A O 1
ATOM 818 N N . LYS A 1 109 ? -25.429 13.028 14.619 1.00 74.81 109 LYS A N 1
ATOM 819 C CA . LYS A 1 109 ? -24.785 13.386 15.897 1.00 74.81 109 LYS A CA 1
ATOM 820 C C . LYS A 1 109 ? -23.452 14.108 15.729 1.00 74.81 109 LYS A C 1
ATOM 822 O O . LYS A 1 109 ? -22.620 13.709 14.913 1.00 74.81 109 LYS A O 1
ATOM 827 N N . THR A 1 110 ? -23.238 15.144 16.538 1.00 81.88 110 THR A N 1
ATOM 828 C CA . THR A 1 110 ? -21.963 15.880 16.605 1.00 81.88 110 THR A CA 1
ATOM 829 C C . THR A 1 110 ? -20.922 15.139 17.453 1.00 81.88 110 THR A C 1
ATOM 831 O O . THR A 1 110 ? -21.261 14.270 18.257 1.00 81.88 110 THR A O 1
ATOM 834 N N . GLU A 1 111 ? -19.637 15.475 17.294 1.00 78.56 111 GLU A N 1
ATOM 835 C CA . GLU A 1 111 ? -18.547 14.882 18.089 1.00 78.56 111 GLU A CA 1
ATOM 836 C C . GLU A 1 111 ? -18.746 15.113 19.597 1.00 78.56 111 GLU A C 1
ATOM 838 O O . GLU A 1 111 ? -18.616 14.179 20.389 1.00 78.56 111 GLU A O 1
ATOM 843 N N . ASP A 1 112 ? -19.171 16.317 19.986 1.00 83.69 112 ASP A N 1
ATOM 844 C CA . ASP A 1 112 ? -19.445 16.669 21.382 1.00 83.69 112 ASP A CA 1
ATOM 845 C C . ASP A 1 112 ? -20.599 15.848 21.976 1.00 83.69 112 ASP A C 1
ATOM 847 O O . ASP A 1 112 ? -20.521 15.399 23.120 1.00 83.69 112 ASP A O 1
ATOM 851 N N . GLU A 1 113 ? -21.658 15.589 21.202 1.00 83.31 113 GLU A N 1
ATOM 852 C CA . GLU A 1 113 ? -22.779 14.740 21.630 1.00 83.31 113 GLU A CA 1
ATOM 853 C C . GLU A 1 113 ? -22.355 13.284 21.831 1.00 83.31 113 GLU A C 1
ATOM 855 O O . GLU A 1 113 ? -22.831 12.610 22.750 1.00 83.31 113 GLU A O 1
ATOM 860 N N . ILE A 1 114 ? -21.451 12.790 20.984 1.00 81.44 114 ILE A N 1
ATOM 861 C CA . ILE A 1 114 ? -20.890 11.444 21.106 1.00 81.44 114 ILE A CA 1
ATOM 862 C C . ILE A 1 114 ? -19.998 11.364 22.346 1.00 81.44 114 ILE A C 1
ATOM 864 O O . ILE A 1 114 ? -20.114 10.408 23.110 1.00 81.44 114 ILE A O 1
ATOM 868 N N . LEU A 1 115 ? -19.150 12.368 22.585 1.00 83.62 115 LEU A N 1
ATOM 869 C CA . LEU A 1 115 ? -18.288 12.437 23.768 1.00 83.62 115 LEU A CA 1
ATOM 870 C C . LEU A 1 115 ? -19.101 12.543 25.062 1.00 83.62 115 LEU A C 1
ATOM 872 O O . LEU A 1 115 ? -18.799 11.843 26.032 1.00 83.62 115 LEU A O 1
ATOM 876 N N . ALA A 1 116 ? -20.160 13.355 25.069 1.00 86.56 116 ALA A N 1
ATOM 877 C CA . ALA A 1 116 ? -21.081 13.461 26.194 1.00 86.56 116 ALA A CA 1
ATOM 878 C C . ALA A 1 116 ? -21.747 12.107 26.485 1.00 86.56 116 ALA A C 1
ATOM 880 O O . ALA A 1 116 ? -21.651 11.608 27.606 1.00 86.56 116 ALA A O 1
ATOM 881 N N . ALA A 1 117 ? -22.309 11.446 25.467 1.00 84.69 117 ALA A N 1
ATOM 882 C CA . ALA A 1 117 ? -22.900 10.116 25.614 1.00 84.69 117 ALA A CA 1
ATOM 883 C C . ALA A 1 117 ? -21.872 9.062 26.072 1.00 84.69 117 ALA A C 1
ATOM 885 O O . ALA A 1 117 ? -22.165 8.237 26.936 1.00 84.69 117 ALA A O 1
ATOM 886 N N . ALA A 1 118 ? -20.642 9.109 25.549 1.00 84.06 118 ALA A N 1
ATOM 887 C CA . ALA A 1 118 ? -19.557 8.219 25.955 1.00 84.06 118 ALA A CA 1
ATOM 888 C C . ALA A 1 118 ? -19.157 8.429 27.427 1.00 84.06 118 ALA A C 1
ATOM 890 O O . ALA A 1 118 ? -18.799 7.474 28.124 1.00 84.06 118 ALA A O 1
ATOM 891 N N . SER A 1 119 ? -19.241 9.669 27.922 1.00 86.75 119 SER A N 1
ATOM 892 C CA . SER A 1 119 ? -18.948 10.016 29.316 1.00 86.75 119 SER A CA 1
ATOM 893 C C . SER A 1 119 ? -19.959 9.410 30.295 1.00 86.75 119 SER A C 1
ATOM 895 O O . SER A 1 119 ? -19.567 8.996 31.389 1.00 86.75 119 SER A O 1
ATOM 897 N N . GLU A 1 120 ? -21.210 9.243 29.865 1.00 92.19 120 GLU A N 1
ATOM 898 C CA . GLU A 1 120 ? -22.304 8.657 30.647 1.00 92.19 120 GLU A CA 1
ATOM 899 C C . GLU A 1 120 ? -22.296 7.120 30.658 1.00 92.19 120 GLU A C 1
ATOM 901 O O . GLU A 1 120 ? -23.006 6.504 31.455 1.00 92.19 120 GLU A O 1
ATOM 906 N N . LEU A 1 121 ? -21.474 6.473 29.821 1.00 89.94 121 LEU A N 1
ATOM 907 C CA . LEU A 1 121 ? -21.429 5.013 29.764 1.00 89.94 121 LEU A CA 1
ATOM 908 C C . LEU A 1 121 ? -20.961 4.400 31.100 1.00 89.94 121 LEU A C 1
ATOM 910 O O . LEU A 1 121 ? -19.998 4.900 31.706 1.00 89.94 121 LEU A O 1
ATOM 914 N N . PRO A 1 122 ? -21.567 3.273 31.527 1.00 95.19 122 PRO A N 1
ATOM 915 C CA . PRO A 1 122 ? -21.089 2.509 32.671 1.00 95.19 122 PRO A CA 1
ATOM 916 C C . PRO A 1 122 ? -19.612 2.110 32.516 1.00 95.19 122 PRO A C 1
ATOM 918 O O . PRO A 1 122 ? -19.163 1.850 31.390 1.00 95.19 122 PRO A O 1
ATOM 921 N N . PRO A 1 123 ? -18.842 2.030 33.618 1.00 91.25 123 PRO A N 1
ATOM 922 C CA . PRO A 1 123 ? -17.432 1.638 33.581 1.00 91.25 123 PRO A CA 1
ATOM 923 C C . PRO A 1 123 ? -17.178 0.322 32.835 1.00 91.25 123 PRO A C 1
ATOM 925 O O . PRO A 1 123 ? -16.203 0.210 32.097 1.00 91.25 123 PRO A O 1
ATOM 928 N N . GLU A 1 124 ? -18.071 -0.655 32.972 1.00 92.12 124 GLU A N 1
ATOM 929 C CA . GLU A 1 124 ? -17.971 -1.966 32.332 1.00 92.12 124 GLU A CA 1
ATOM 930 C C . GLU A 1 124 ? -18.035 -1.851 30.807 1.00 92.12 124 GLU A C 1
ATOM 932 O O . GLU A 1 124 ? -17.239 -2.470 30.102 1.00 92.12 124 GLU A O 1
ATOM 937 N N . LEU A 1 125 ? -18.932 -1.010 30.283 1.00 89.50 125 LEU A N 1
ATOM 938 C CA . LEU A 1 125 ? -19.048 -0.805 28.841 1.00 89.50 125 LEU A CA 1
ATOM 939 C C . LEU A 1 125 ? -17.846 -0.031 28.292 1.00 89.50 125 LEU A C 1
ATOM 941 O O . LEU A 1 125 ? -17.329 -0.373 27.231 1.00 89.50 125 LEU A O 1
ATOM 945 N N . LYS A 1 126 ? -17.340 0.955 29.045 1.00 87.06 126 LYS A N 1
ATOM 946 C CA . LYS A 1 126 ? -16.090 1.655 28.704 1.00 87.06 126 LYS A CA 1
ATOM 947 C C . LYS A 1 126 ? -14.911 0.683 28.615 1.00 87.06 126 LYS A C 1
ATOM 949 O O . LYS A 1 126 ? -14.108 0.783 27.690 1.00 87.06 126 LYS A O 1
ATOM 954 N N . LEU A 1 127 ? -14.822 -0.279 29.538 1.00 88.12 127 LEU A N 1
ATOM 955 C CA . LEU A 1 127 ? -13.793 -1.323 29.511 1.00 88.12 127 LEU A CA 1
ATOM 956 C C . LEU A 1 127 ? -13.928 -2.243 28.292 1.00 88.12 127 LEU A C 1
ATOM 958 O O . LEU A 1 127 ? -12.909 -2.582 27.693 1.00 88.12 127 LEU A O 1
ATOM 962 N N . LEU A 1 128 ? -15.151 -2.618 27.902 1.00 87.56 128 LEU A N 1
ATOM 963 C CA . LEU A 1 128 ? -15.395 -3.431 26.704 1.00 87.56 128 LEU A CA 1
ATOM 964 C C . LEU A 1 128 ? -14.992 -2.693 25.420 1.00 87.56 128 LEU A C 1
ATOM 966 O O . LEU A 1 128 ? -14.224 -3.242 24.632 1.00 87.56 128 LEU A O 1
ATOM 970 N N . ILE A 1 129 ? -15.415 -1.434 25.255 1.00 86.56 129 ILE A N 1
ATOM 971 C CA . ILE A 1 129 ? -15.033 -0.587 24.110 1.00 86.56 129 ILE A CA 1
ATOM 972 C C . ILE A 1 129 ? -13.510 -0.431 24.045 1.00 86.56 129 ILE A C 1
ATOM 974 O O . ILE A 1 129 ? -12.901 -0.567 22.986 1.00 86.56 129 ILE A O 1
ATOM 978 N N . HIS A 1 130 ? -12.864 -0.192 25.189 1.00 85.94 130 HIS A N 1
ATOM 979 C CA . HIS A 1 130 ? -11.409 -0.096 25.251 1.00 85.94 130 HIS A CA 1
ATOM 980 C C . HIS A 1 130 ? -10.726 -1.426 24.888 1.00 85.94 130 HIS A C 1
ATOM 982 O O . HIS A 1 130 ? -9.725 -1.429 24.172 1.00 85.94 130 HIS A O 1
ATOM 988 N N . ALA A 1 131 ? -11.243 -2.568 25.351 1.00 85.81 131 ALA A N 1
ATOM 989 C CA . ALA A 1 131 ? -10.703 -3.883 25.007 1.00 85.81 131 ALA A CA 1
ATOM 990 C C . ALA A 1 131 ? -10.813 -4.175 23.499 1.00 85.81 131 ALA A C 1
ATOM 992 O O . ALA A 1 131 ? -9.861 -4.685 22.895 1.00 85.81 131 ALA A O 1
ATOM 993 N N . GLU A 1 132 ? -11.935 -3.805 22.888 1.00 85.75 132 GLU A N 1
ATOM 994 C CA . GLU A 1 132 ? -12.153 -3.890 21.448 1.00 85.75 132 GLU A CA 1
ATOM 995 C C . GLU A 1 132 ? -11.180 -2.979 20.684 1.00 85.75 132 GLU A C 1
ATOM 997 O O . GLU A 1 132 ? -10.400 -3.469 19.865 1.00 85.75 132 GLU A O 1
ATOM 1002 N N . PHE A 1 133 ? -11.105 -1.689 21.029 1.00 86.00 133 PHE A N 1
ATOM 1003 C CA . PHE A 1 133 ? -10.152 -0.738 20.444 1.00 86.00 133 PHE A CA 1
ATOM 1004 C C . PHE A 1 133 ? -8.704 -1.247 20.507 1.00 86.00 133 PHE A C 1
ATOM 1006 O O . PHE A 1 133 ? -7.970 -1.220 19.516 1.00 86.00 133 PHE A O 1
ATOM 1013 N N . MET A 1 134 ? -8.287 -1.782 21.657 1.00 87.50 134 MET A N 1
ATOM 1014 C CA . MET A 1 134 ? -6.951 -2.359 21.820 1.00 87.50 134 MET A CA 1
ATOM 1015 C C . MET A 1 134 ? -6.716 -3.570 20.911 1.00 87.50 134 MET A C 1
ATOM 1017 O O . MET A 1 134 ? -5.574 -3.831 20.527 1.00 87.50 134 MET A O 1
ATOM 1021 N N . THR A 1 135 ? -7.765 -4.306 20.550 1.00 88.38 135 THR A N 1
ATOM 1022 C CA . THR A 1 135 ? -7.684 -5.439 19.622 1.00 88.38 135 THR A CA 1
ATOM 1023 C C . THR A 1 135 ? -7.444 -4.953 18.193 1.00 88.38 135 THR A C 1
ATOM 1025 O O . THR A 1 135 ? -6.484 -5.413 17.569 1.00 88.38 135 THR A O 1
ATOM 1028 N N . TYR A 1 136 ? -8.190 -3.946 17.725 1.00 89.00 136 TYR A N 1
ATOM 1029 C CA . TYR A 1 136 ? -7.934 -3.283 16.438 1.00 89.00 136 TYR A CA 1
ATOM 1030 C C . TYR A 1 136 ? -6.508 -2.722 16.360 1.00 89.00 136 TYR A C 1
ATOM 1032 O O . TYR A 1 136 ? -5.772 -2.996 15.410 1.00 89.00 136 TYR A O 1
ATOM 1040 N N . GLN A 1 137 ? -6.051 -2.018 17.400 1.00 87.75 137 GLN A N 1
ATOM 1041 C CA . GLN A 1 137 ? -4.695 -1.456 17.450 1.00 87.75 137 GLN A CA 1
ATOM 1042 C C . GLN A 1 137 ? -3.597 -2.527 17.385 1.00 87.75 137 GLN A C 1
ATOM 1044 O O . GLN A 1 137 ? -2.565 -2.337 16.733 1.00 87.75 137 GLN A O 1
ATOM 1049 N N . ARG A 1 138 ? -3.801 -3.682 18.032 1.00 88.94 138 ARG A N 1
ATOM 1050 C CA . ARG A 1 138 ? -2.868 -4.815 17.932 1.00 88.94 138 ARG A CA 1
ATOM 1051 C C . ARG A 1 138 ? -2.828 -5.378 16.516 1.00 88.94 138 ARG A C 1
ATOM 1053 O O . ARG A 1 138 ? -1.731 -5.639 16.025 1.00 88.94 138 ARG A O 1
ATOM 1060 N N . GLN A 1 139 ? -3.980 -5.534 15.864 1.00 89.44 139 GLN A N 1
ATOM 1061 C CA . GLN A 1 139 ? -4.039 -6.028 14.488 1.00 89.44 139 GLN A CA 1
ATOM 1062 C C . GLN A 1 139 ? -3.372 -5.068 13.507 1.00 89.44 139 GLN A C 1
ATOM 1064 O O . GLN A 1 139 ? -2.524 -5.490 12.723 1.00 89.44 139 GLN A O 1
ATOM 1069 N N . ARG A 1 140 ? -3.623 -3.761 13.632 1.00 90.69 140 ARG A N 1
ATOM 1070 C CA . ARG A 1 140 ? -2.923 -2.736 12.841 1.00 90.69 140 ARG A CA 1
ATOM 1071 C C . ARG A 1 140 ? -1.415 -2.814 13.009 1.00 90.69 140 ARG A C 1
ATOM 1073 O O . ARG A 1 140 ? -0.682 -2.777 12.026 1.00 90.69 140 ARG A O 1
ATOM 1080 N N . ARG A 1 141 ? -0.935 -2.956 14.249 1.00 89.44 141 ARG A N 1
ATOM 1081 C CA . ARG A 1 141 ? 0.501 -3.080 14.527 1.00 89.44 141 ARG A CA 1
ATOM 1082 C C . ARG A 1 141 ? 1.094 -4.333 13.884 1.00 89.44 141 ARG A C 1
ATOM 1084 O O . ARG A 1 141 ? 2.182 -4.252 13.322 1.00 89.44 141 ARG A O 1
ATOM 1091 N N . ARG A 1 142 ? 0.389 -5.467 13.932 1.00 89.25 142 ARG A N 1
ATOM 1092 C CA . ARG A 1 142 ? 0.810 -6.700 13.250 1.00 89.25 142 ARG A CA 1
ATOM 1093 C C . ARG A 1 142 ? 0.847 -6.511 11.739 1.00 89.25 142 ARG A C 1
ATOM 1095 O O . ARG A 1 142 ? 1.851 -6.845 11.122 1.00 89.25 142 ARG A O 1
ATOM 1102 N 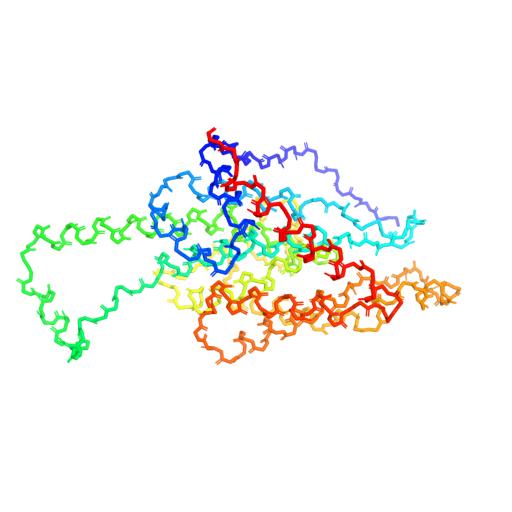N . LEU A 1 143 ? -0.193 -5.928 11.150 1.00 91.62 143 LEU A N 1
ATOM 1103 C CA . LEU A 1 143 ? -0.256 -5.674 9.711 1.00 91.62 143 LEU A CA 1
ATOM 1104 C C . LEU A 1 143 ? 0.856 -4.722 9.258 1.00 91.62 143 LEU A C 1
ATOM 1106 O O . LEU A 1 143 ? 1.527 -4.972 8.256 1.00 91.62 143 LEU A O 1
ATOM 1110 N N . TRP A 1 144 ? 1.118 -3.680 10.047 1.00 91.50 144 TRP A N 1
ATOM 1111 C CA . TRP A 1 144 ? 2.241 -2.781 9.823 1.00 91.50 144 TRP A CA 1
ATOM 1112 C C . TRP A 1 144 ? 3.577 -3.524 9.798 1.00 91.50 144 TRP A C 1
ATOM 1114 O O . TRP A 1 144 ? 4.381 -3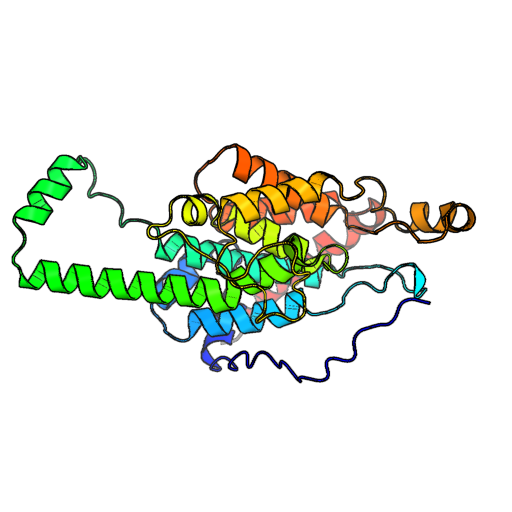.319 8.893 1.00 91.50 144 TRP A O 1
ATOM 1124 N N . GLN A 1 145 ? 3.816 -4.381 10.791 1.00 87.50 145 GLN A N 1
ATOM 1125 C CA . GLN A 1 145 ? 5.077 -5.105 10.951 1.00 87.50 145 GLN A CA 1
ATOM 1126 C C . GLN A 1 145 ? 5.281 -6.181 9.880 1.00 87.50 145 GLN A C 1
ATOM 1128 O O . GLN A 1 145 ? 6.382 -6.304 9.348 1.00 87.50 145 GLN A O 1
ATOM 1133 N N . HIS A 1 146 ? 4.237 -6.951 9.571 1.00 86.69 146 HIS A N 1
ATOM 1134 C CA . HIS A 1 146 ? 4.343 -8.149 8.739 1.00 86.69 146 HIS A CA 1
ATOM 1135 C C . HIS A 1 146 ? 4.055 -7.912 7.258 1.00 86.69 146 HIS A C 1
ATOM 1137 O O . HIS A 1 146 ? 4.575 -8.663 6.440 1.00 86.69 146 HIS A O 1
ATOM 1143 N N . ALA A 1 147 ? 3.257 -6.902 6.902 1.00 89.75 147 ALA A N 1
ATOM 1144 C CA . ALA A 1 147 ? 2.813 -6.699 5.523 1.00 89.75 147 ALA A CA 1
ATOM 1145 C C . ALA A 1 147 ? 3.220 -5.336 4.953 1.00 89.75 147 ALA A C 1
ATOM 1147 O O . ALA A 1 147 ? 3.799 -5.277 3.874 1.00 89.75 147 ALA A O 1
ATOM 1148 N N . VAL A 1 148 ? 2.986 -4.240 5.682 1.00 92.88 148 VAL A N 1
ATOM 1149 C CA . VAL A 1 148 ? 3.225 -2.884 5.152 1.00 92.88 148 VAL A CA 1
ATOM 1150 C C . VAL A 1 148 ? 4.712 -2.511 5.165 1.00 92.88 148 VAL A C 1
ATOM 1152 O O . VAL A 1 148 ? 5.275 -2.138 4.136 1.00 92.88 148 VAL A O 1
ATOM 1155 N N . SER A 1 149 ? 5.374 -2.643 6.320 1.00 90.75 149 SER A N 1
ATOM 1156 C CA . SER A 1 149 ? 6.784 -2.256 6.482 1.00 90.75 149 SER A CA 1
ATOM 1157 C C . SER A 1 149 ? 7.732 -2.979 5.523 1.00 90.75 149 SER A C 1
ATOM 1159 O O . SER A 1 149 ? 8.571 -2.296 4.941 1.00 90.75 149 SER A O 1
ATOM 1161 N N . PRO A 1 150 ? 7.632 -4.307 5.302 1.00 88.81 150 PRO A N 1
ATOM 1162 C CA . PRO A 1 150 ? 8.531 -5.000 4.380 1.00 88.81 150 PRO A CA 1
ATOM 1163 C C . PRO A 1 150 ? 8.432 -4.463 2.948 1.00 88.81 150 PRO A C 1
ATOM 1165 O O . PRO A 1 150 ? 9.455 -4.306 2.282 1.00 88.81 150 PRO A O 1
ATOM 1168 N N . VAL A 1 151 ? 7.213 -4.142 2.492 1.00 92.69 151 VAL A N 1
ATOM 1169 C CA . VAL A 1 151 ? 6.979 -3.581 1.156 1.00 92.69 151 VAL A CA 1
ATOM 1170 C C . VAL A 1 151 ? 7.613 -2.202 1.050 1.00 92.69 151 VAL A C 1
ATOM 1172 O O . VAL A 1 151 ? 8.392 -1.977 0.131 1.00 92.69 151 VAL A O 1
ATOM 1175 N N . PHE A 1 152 ? 7.368 -1.300 2.005 1.00 93.12 152 PHE A N 1
ATOM 1176 C CA . PHE A 1 152 ? 7.980 0.032 1.975 1.00 93.12 152 PHE A CA 1
ATOM 1177 C C . PHE A 1 152 ? 9.496 0.003 2.132 1.00 93.12 152 PHE A C 1
ATOM 1179 O O . PHE A 1 152 ? 10.180 0.742 1.431 1.00 93.12 152 PHE A O 1
ATOM 1186 N N . VAL A 1 153 ? 10.041 -0.870 2.982 1.00 89.94 153 VAL A N 1
ATOM 1187 C CA . VAL A 1 153 ? 11.494 -1.026 3.103 1.00 89.94 153 VAL A CA 1
ATOM 1188 C C . VAL A 1 153 ? 12.090 -1.451 1.765 1.00 89.94 153 VAL A C 1
ATOM 1190 O O . VAL A 1 153 ? 13.028 -0.814 1.301 1.00 89.94 153 VAL A O 1
ATOM 1193 N N . LYS A 1 154 ? 11.518 -2.470 1.114 1.00 90.00 154 LYS A N 1
ATOM 1194 C CA . LYS A 1 154 ? 12.017 -2.957 -0.178 1.00 90.00 154 LYS A CA 1
ATOM 1195 C C . LYS A 1 154 ? 11.714 -2.018 -1.357 1.00 90.00 154 LYS A C 1
ATOM 1197 O O . LYS A 1 154 ? 12.363 -2.104 -2.389 1.00 90.00 154 LYS A O 1
ATOM 1202 N N . ALA A 1 155 ? 10.680 -1.193 -1.280 1.00 91.25 155 ALA A N 1
ATOM 1203 C CA . ALA A 1 155 ? 10.291 -0.318 -2.384 1.00 91.25 155 ALA A CA 1
ATOM 1204 C C . ALA A 1 155 ? 10.947 1.062 -2.306 1.00 91.25 155 ALA A C 1
ATOM 1206 O O . ALA A 1 155 ? 11.301 1.631 -3.330 1.00 91.25 155 ALA A O 1
ATOM 1207 N N . LEU A 1 156 ? 11.064 1.616 -1.098 1.00 90.56 156 LEU A N 1
ATOM 1208 C CA . LEU A 1 156 ? 11.390 3.025 -0.881 1.00 90.56 156 LEU A CA 1
ATOM 1209 C C . LEU A 1 156 ? 12.694 3.222 -0.100 1.00 90.56 156 LEU A C 1
ATOM 1211 O O . LEU A 1 156 ? 13.314 4.272 -0.230 1.00 90.56 156 LEU A O 1
ATOM 1215 N N . LEU A 1 157 ? 13.111 2.244 0.714 1.00 87.56 157 LEU A N 1
ATOM 1216 C CA . LEU A 1 157 ? 14.252 2.371 1.640 1.00 87.56 157 LEU A CA 1
ATOM 1217 C C . LEU A 1 157 ? 15.420 1.425 1.298 1.00 87.56 157 LEU A C 1
ATOM 1219 O O . LEU A 1 157 ? 16.296 1.193 2.131 1.00 87.56 157 LEU A O 1
ATOM 1223 N N . SER A 1 158 ? 15.413 0.846 0.096 1.00 81.94 158 SER A N 1
ATOM 1224 C CA . SER A 1 158 ? 16.454 -0.059 -0.414 1.00 81.94 158 SER A CA 1
ATOM 1225 C C . SER A 1 158 ? 17.324 0.577 -1.502 1.00 81.94 158 SER A C 1
ATOM 1227 O O . SER A 1 158 ? 18.072 -0.113 -2.198 1.00 81.94 158 SER A O 1
ATOM 1229 N N . GLY A 1 159 ? 17.196 1.890 -1.711 1.00 77.69 159 GLY A N 1
ATOM 1230 C CA . GLY A 1 159 ? 17.893 2.613 -2.770 1.00 77.69 159 GLY A CA 1
ATOM 1231 C C . GLY A 1 159 ? 17.637 2.010 -4.156 1.00 77.69 159 GLY A C 1
ATOM 1232 O O . GLY A 1 159 ? 16.496 1.875 -4.586 1.00 77.69 159 GLY A O 1
ATOM 1233 N N . ARG A 1 160 ? 18.714 1.630 -4.855 1.00 73.31 160 ARG A N 1
ATOM 1234 C CA . ARG A 1 160 ? 18.681 1.096 -6.234 1.00 73.31 160 ARG A CA 1
ATOM 1235 C C . ARG A 1 160 ? 18.289 -0.383 -6.338 1.00 73.31 160 ARG A C 1
ATOM 1237 O O . ARG A 1 160 ? 18.289 -0.931 -7.433 1.00 73.31 160 ARG A O 1
ATOM 1244 N N . GLU A 1 161 ? 18.027 -1.050 -5.216 1.00 71.31 161 GLU A N 1
ATOM 1245 C CA . GLU A 1 161 ? 17.654 -2.473 -5.192 1.00 71.31 161 GLU A CA 1
ATOM 1246 C C . GLU A 1 161 ? 16.132 -2.697 -5.237 1.00 71.31 161 GLU A C 1
ATOM 1248 O O . GLU A 1 161 ? 15.667 -3.833 -5.115 1.00 71.31 161 GLU A O 1
ATOM 1253 N N . ALA A 1 162 ? 15.342 -1.626 -5.369 1.00 78.81 162 ALA A N 1
ATOM 1254 C CA . ALA A 1 162 ? 13.892 -1.731 -5.435 1.00 78.81 162 ALA A CA 1
ATOM 1255 C C . ALA A 1 162 ? 13.453 -2.407 -6.744 1.00 78.81 162 ALA A C 1
ATOM 1257 O O . ALA A 1 162 ? 13.792 -1.973 -7.842 1.00 78.81 162 ALA A O 1
ATOM 1258 N N . GLU A 1 163 ? 12.666 -3.473 -6.621 1.00 82.56 163 GLU A N 1
ATOM 1259 C CA . GLU A 1 163 ? 12.119 -4.202 -7.765 1.00 82.56 163 GLU A CA 1
ATOM 1260 C C . GLU A 1 163 ? 10.834 -3.513 -8.262 1.00 82.56 163 GLU A C 1
ATOM 1262 O O . GLU A 1 163 ? 10.068 -2.972 -7.455 1.00 82.56 163 GLU A O 1
ATOM 1267 N N . PRO A 1 164 ? 10.500 -3.583 -9.564 1.00 84.38 164 PRO A N 1
ATOM 1268 C CA . PRO A 1 164 ? 9.279 -2.967 -10.084 1.00 84.38 164 PRO A CA 1
ATOM 1269 C C . PRO A 1 164 ? 8.004 -3.391 -9.343 1.00 84.38 164 PRO A C 1
ATOM 1271 O O . PRO A 1 164 ? 7.126 -2.565 -9.091 1.00 84.38 164 PRO A O 1
ATOM 1274 N N . GLY A 1 165 ? 7.921 -4.665 -8.942 1.00 86.75 165 GLY A N 1
ATOM 1275 C CA . GLY A 1 165 ? 6.794 -5.198 -8.179 1.00 86.75 165 GLY A CA 1
ATOM 1276 C C . GLY A 1 165 ? 6.657 -4.584 -6.783 1.00 86.75 165 GLY A C 1
ATOM 1277 O O . GLY A 1 165 ? 5.536 -4.298 -6.362 1.00 86.75 165 GLY A O 1
ATOM 1278 N N . SER A 1 166 ? 7.768 -4.314 -6.082 1.00 90.50 166 SER A N 1
ATOM 1279 C CA . SER A 1 166 ? 7.721 -3.671 -4.762 1.00 90.50 166 SER A CA 1
ATOM 1280 C C . SER A 1 166 ? 7.317 -2.202 -4.872 1.00 90.50 166 SER A C 1
ATOM 1282 O O . SER A 1 166 ? 6.461 -1.762 -4.108 1.00 90.50 166 SER A O 1
ATOM 1284 N N . LEU A 1 167 ? 7.849 -1.468 -5.856 1.00 91.00 167 LEU A N 1
ATOM 1285 C CA . LEU A 1 167 ? 7.443 -0.088 -6.158 1.00 91.00 167 LEU A CA 1
ATOM 1286 C C . LEU A 1 167 ? 5.947 0.010 -6.479 1.00 91.00 167 LEU A C 1
ATOM 1288 O O . LEU A 1 167 ? 5.247 0.869 -5.942 1.00 91.00 167 LEU A O 1
ATOM 1292 N N . PHE A 1 168 ? 5.451 -0.900 -7.319 1.00 93.06 168 PHE A N 1
ATOM 1293 C CA . PHE A 1 168 ? 4.042 -0.959 -7.699 1.00 93.06 168 PHE A CA 1
ATOM 1294 C C . PHE A 1 168 ? 3.140 -1.256 -6.495 1.00 93.06 168 PHE A C 1
ATOM 1296 O O . PHE A 1 168 ? 2.164 -0.546 -6.260 1.00 93.06 168 PHE A O 1
ATOM 1303 N N . ALA A 1 169 ? 3.498 -2.257 -5.685 1.00 95.38 169 ALA A N 1
ATOM 1304 C CA . ALA A 1 169 ? 2.763 -2.600 -4.471 1.00 95.38 169 ALA A CA 1
ATOM 1305 C C . ALA A 1 169 ? 2.764 -1.452 -3.449 1.00 95.38 169 ALA A C 1
ATOM 1307 O O . ALA A 1 169 ? 1.721 -1.133 -2.885 1.00 95.38 169 ALA A O 1
ATOM 1308 N N . ALA A 1 170 ? 3.905 -0.789 -3.238 1.00 96.12 170 ALA A N 1
ATOM 1309 C CA . ALA A 1 170 ? 4.003 0.356 -2.337 1.00 96.12 170 ALA A CA 1
ATOM 1310 C C . ALA A 1 170 ? 3.086 1.505 -2.771 1.00 96.12 170 ALA A C 1
ATOM 1312 O O . ALA A 1 170 ? 2.387 2.072 -1.934 1.00 96.12 170 ALA A O 1
ATOM 1313 N N . ALA A 1 171 ? 3.040 1.813 -4.069 1.00 96.94 171 ALA A N 1
ATOM 1314 C CA . ALA A 1 171 ? 2.156 2.844 -4.601 1.00 96.94 171 ALA A CA 1
ATOM 1315 C C . ALA A 1 171 ? 0.675 2.530 -4.322 1.00 96.94 171 ALA A C 1
ATOM 1317 O O . ALA A 1 171 ? -0.081 3.408 -3.913 1.00 96.94 171 ALA A O 1
ATOM 1318 N N . ILE A 1 172 ? 0.272 1.267 -4.470 1.00 97.88 172 ILE A N 1
ATOM 1319 C CA . ILE A 1 172 ? -1.098 0.816 -4.194 1.00 97.88 172 ILE A CA 1
ATOM 1320 C C . ILE A 1 172 ? -1.423 0.862 -2.699 1.00 97.88 172 ILE A C 1
ATOM 1322 O O . ILE A 1 172 ? -2.502 1.316 -2.324 1.00 97.88 172 ILE A O 1
ATOM 1326 N N . ILE A 1 173 ? -0.488 0.461 -1.833 1.00 97.50 173 ILE A N 1
ATOM 1327 C CA . ILE A 1 173 ? -0.665 0.587 -0.380 1.00 97.50 173 ILE A CA 1
ATOM 1328 C C . ILE A 1 173 ? -0.846 2.060 0.005 1.00 97.50 173 ILE A C 1
ATOM 1330 O O . ILE A 1 173 ? -1.743 2.366 0.784 1.00 97.50 173 ILE A O 1
ATOM 1334 N N . VAL A 1 174 ? -0.060 2.980 -0.567 1.00 97.12 174 VAL A N 1
ATOM 1335 C CA . VAL A 1 174 ? -0.238 4.428 -0.349 1.00 97.12 174 VAL A CA 1
ATOM 1336 C C . VAL A 1 174 ? -1.645 4.866 -0.763 1.00 97.12 174 VAL A C 1
ATOM 1338 O O . VAL A 1 174 ? -2.331 5.501 0.025 1.00 97.12 174 VAL A O 1
ATOM 1341 N N . LEU A 1 175 ? -2.123 4.482 -1.947 1.00 97.50 175 LEU A N 1
ATOM 1342 C CA . LEU A 1 175 ? -3.485 4.821 -2.386 1.00 97.50 175 LEU A CA 1
ATOM 1343 C C . LEU A 1 175 ? -4.579 4.272 -1.451 1.00 97.50 175 LEU A C 1
ATOM 1345 O O . LEU A 1 175 ? -5.620 4.902 -1.285 1.00 97.50 175 LEU A O 1
ATOM 1349 N N . GLY A 1 176 ? -4.353 3.099 -0.857 1.00 96.44 176 GLY A N 1
ATOM 1350 C CA . GLY A 1 176 ? -5.340 2.424 -0.019 1.00 96.44 176 GLY A CA 1
ATOM 1351 C C . GLY A 1 176 ? -5.301 2.758 1.468 1.00 96.44 176 GLY A C 1
ATOM 1352 O O . GLY A 1 176 ? -6.270 2.425 2.148 1.00 96.44 176 GLY A O 1
ATOM 1353 N N . CYS A 1 177 ? -4.223 3.348 1.999 1.00 95.94 177 CYS A N 1
ATOM 1354 C CA . CYS A 1 177 ? -4.138 3.666 3.431 1.00 95.94 177 CYS A CA 1
ATOM 1355 C C . CYS A 1 177 ? -3.238 4.847 3.838 1.00 95.94 177 CYS A C 1
ATOM 1357 O O . CYS A 1 177 ? -2.870 4.942 5.014 1.00 95.94 177 CYS A O 1
ATOM 1359 N N . TRP A 1 178 ? -2.853 5.745 2.926 1.00 95.62 178 TRP A N 1
ATOM 1360 C CA . TRP A 1 178 ? -1.981 6.875 3.268 1.00 95.62 178 TRP A CA 1
ATOM 1361 C C . TRP A 1 178 ? -2.560 7.793 4.345 1.00 95.62 178 TRP A C 1
ATOM 1363 O O . TRP A 1 178 ? -1.879 8.073 5.335 1.00 95.62 178 TRP A O 1
ATOM 1373 N N . HIS A 1 179 ? -3.813 8.228 4.195 1.00 93.50 179 HIS A N 1
ATOM 1374 C CA . HIS A 1 179 ? -4.464 9.109 5.162 1.00 93.50 179 HIS A CA 1
ATOM 1375 C C . HIS A 1 179 ? -4.481 8.461 6.546 1.00 93.50 179 HIS A C 1
ATOM 1377 O O . HIS A 1 179 ? -4.137 9.087 7.550 1.00 93.50 179 HIS A O 1
ATOM 1383 N N . THR A 1 180 ? -4.807 7.172 6.587 1.00 92.81 180 THR A N 1
ATOM 1384 C CA . THR A 1 180 ? -4.811 6.372 7.810 1.00 92.81 180 THR A CA 1
ATOM 1385 C C . THR A 1 180 ? -3.423 6.220 8.448 1.00 92.81 180 THR A C 1
ATOM 1387 O O . THR A 1 180 ? -3.304 6.180 9.676 1.00 92.81 180 THR A O 1
ATOM 1390 N N . ILE A 1 181 ? -2.359 6.101 7.649 1.00 92.38 181 ILE A N 1
ATOM 1391 C CA . ILE A 1 181 ? -0.979 6.038 8.151 1.00 92.38 181 ILE A CA 1
ATOM 1392 C C . ILE A 1 181 ? -0.585 7.373 8.789 1.00 92.38 181 ILE A C 1
ATOM 1394 O O . ILE A 1 181 ? -0.022 7.384 9.885 1.00 92.38 181 ILE A O 1
ATOM 1398 N N . VAL A 1 182 ? -0.885 8.487 8.118 1.00 91.94 182 VAL A N 1
ATOM 1399 C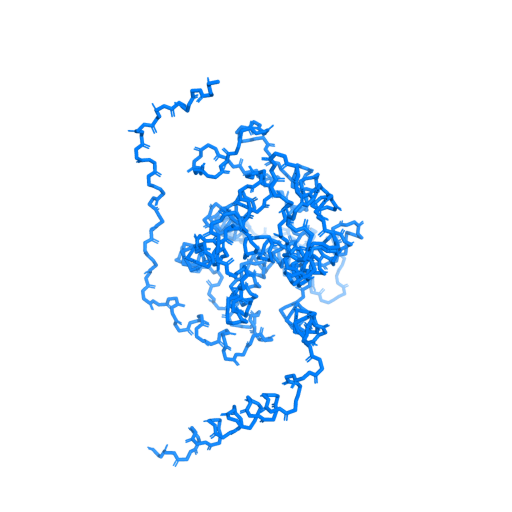 CA . VAL A 1 182 ? -0.510 9.836 8.568 1.00 91.94 182 VAL A CA 1
ATOM 1400 C C . VAL A 1 182 ? -1.301 10.259 9.809 1.00 91.94 182 VAL A C 1
ATOM 1402 O O . VAL A 1 182 ? -0.736 10.884 10.704 1.00 91.94 182 VAL A O 1
ATOM 1405 N N . SER A 1 183 ? -2.578 9.882 9.904 1.00 88.88 183 SER A N 1
ATOM 1406 C CA . SER A 1 183 ? -3.457 10.224 11.034 1.00 88.88 183 SER A CA 1
ATOM 1407 C C . SER A 1 183 ? -3.345 9.274 12.235 1.00 88.88 183 SER A C 1
ATOM 1409 O O . SER A 1 183 ? -4.008 9.472 13.255 1.00 88.88 183 SER A O 1
ATOM 1411 N N . ALA A 1 184 ? -2.510 8.234 12.154 1.00 85.69 184 ALA A N 1
ATOM 1412 C CA . ALA A 1 184 ? -2.416 7.222 13.196 1.00 85.69 184 ALA A CA 1
ATOM 1413 C C . ALA A 1 184 ? -1.902 7.778 14.539 1.00 85.69 184 ALA A C 1
ATOM 1415 O O . ALA A 1 184 ? -0.850 8.415 14.616 1.00 85.69 184 ALA A O 1
ATOM 1416 N N . SER A 1 185 ? -2.605 7.432 15.622 1.00 79.00 185 SER A N 1
ATOM 1417 C CA . SER A 1 185 ? -2.193 7.701 17.001 1.00 79.00 185 SER A CA 1
ATOM 1418 C C . SER A 1 185 ? -2.164 6.396 17.821 1.00 79.00 185 SER A C 1
ATOM 1420 O O . SER A 1 185 ? -3.193 5.723 17.913 1.00 79.00 185 SER A O 1
ATOM 1422 N N . PRO A 1 186 ? -1.016 6.004 18.416 1.00 79.44 186 PRO A N 1
ATOM 1423 C CA . PRO A 1 186 ? 0.283 6.668 18.310 1.00 79.44 186 PRO A CA 1
ATOM 1424 C C . PRO A 1 186 ? 0.858 6.587 16.882 1.00 79.44 186 PRO A C 1
ATOM 1426 O O . PRO A 1 186 ? 0.516 5.654 16.149 1.00 79.44 186 PRO A O 1
ATOM 1429 N N . PRO A 1 187 ? 1.765 7.511 16.502 1.00 82.88 187 PRO A N 1
ATOM 1430 C CA . PRO A 1 187 ? 2.385 7.501 15.186 1.00 82.88 187 PRO A CA 1
ATOM 1431 C C . PRO A 1 187 ? 3.037 6.160 14.885 1.00 82.88 187 PRO A C 1
ATOM 1433 O O . PRO A 1 187 ? 3.776 5.595 15.701 1.00 82.88 187 PRO A O 1
ATOM 1436 N N . VAL A 1 188 ? 2.767 5.666 13.687 1.00 83.81 188 VAL A N 1
ATOM 1437 C CA . VAL A 1 188 ? 3.309 4.405 13.215 1.00 83.81 188 VAL A CA 1
ATOM 1438 C C . VAL A 1 188 ? 4.792 4.593 12.894 1.00 83.81 188 VAL A C 1
ATOM 1440 O O . VAL A 1 188 ? 5.181 5.536 12.207 1.00 83.81 188 VAL A O 1
ATOM 1443 N N . LYS A 1 189 ? 5.632 3.698 13.419 1.00 85.94 189 LYS A N 1
ATOM 1444 C CA . LYS A 1 189 ? 7.082 3.713 13.205 1.00 85.94 189 LYS A CA 1
ATOM 1445 C C . LYS A 1 189 ? 7.539 2.380 12.654 1.00 85.94 189 LYS A C 1
ATOM 1447 O O . LYS A 1 189 ? 7.117 1.323 13.132 1.00 85.94 189 LYS A O 1
ATOM 1452 N N . GLY A 1 190 ? 8.400 2.430 11.653 1.00 82.12 190 GLY A N 1
ATOM 1453 C CA . GLY A 1 190 ? 9.009 1.244 11.078 1.00 82.12 190 GLY A CA 1
ATOM 1454 C C . GLY A 1 190 ? 10.369 0.905 11.684 1.00 82.12 190 GLY A C 1
ATOM 1455 O O . GLY A 1 190 ? 10.944 1.657 12.474 1.00 82.12 190 GLY A O 1
ATOM 1456 N N . ARG A 1 191 ? 10.890 -0.267 11.319 1.00 82.69 191 ARG A N 1
ATOM 1457 C CA . ARG A 1 191 ? 12.228 -0.741 11.693 1.00 82.69 191 ARG A CA 1
ATOM 1458 C C . ARG A 1 191 ? 12.883 -1.329 10.456 1.00 82.69 191 ARG A C 1
ATOM 1460 O O . ARG A 1 191 ? 12.263 -2.143 9.792 1.00 82.69 191 ARG A O 1
ATOM 1467 N N . GLY A 1 192 ? 14.094 -0.891 10.133 1.00 80.31 192 GLY A N 1
ATOM 1468 C CA . GLY A 1 192 ? 14.772 -1.264 8.897 1.00 80.31 192 GLY A CA 1
ATOM 1469 C C . GLY A 1 192 ? 15.755 -2.418 9.070 1.00 80.31 192 GLY A C 1
ATOM 1470 O O . GLY A 1 192 ? 15.753 -3.332 8.258 1.00 80.31 192 GLY A O 1
ATOM 1471 N N . LYS A 1 193 ? 16.537 -2.453 10.161 1.00 78.62 193 LYS A N 1
ATOM 1472 C CA . LYS A 1 193 ? 17.619 -3.447 10.363 1.00 78.62 193 LYS A CA 1
ATOM 1473 C C . LYS A 1 193 ? 17.194 -4.905 10.362 1.00 78.62 193 LYS A C 1
ATOM 1475 O O . LYS A 1 193 ? 18.043 -5.785 10.263 1.00 78.62 193 LYS A O 1
ATOM 1480 N N . ASP A 1 194 ? 15.908 -5.162 10.570 1.00 77.06 194 ASP A N 1
ATOM 1481 C CA . ASP A 1 194 ? 15.379 -6.522 10.570 1.00 77.06 194 ASP A CA 1
ATOM 1482 C C . ASP A 1 194 ? 15.210 -7.050 9.134 1.00 77.06 194 ASP A C 1
ATOM 1484 O O . ASP A 1 194 ? 14.983 -8.243 8.939 1.00 77.06 194 ASP A O 1
ATOM 1488 N N . PHE A 1 195 ? 15.359 -6.177 8.133 1.00 78.38 195 PHE A N 1
ATOM 1489 C CA . PHE A 1 195 ? 15.181 -6.461 6.719 1.00 78.38 195 PHE A CA 1
ATOM 1490 C C . PHE A 1 195 ? 16.512 -6.401 5.974 1.00 78.38 195 PHE A C 1
ATOM 1492 O O . PHE A 1 195 ? 17.291 -5.461 6.109 1.00 78.38 195 PHE A O 1
ATOM 1499 N N . VAL A 1 196 ? 16.749 -7.402 5.127 1.00 81.00 196 VAL A N 1
ATOM 1500 C CA . VAL A 1 196 ? 17.984 -7.516 4.334 1.00 81.00 196 VAL A CA 1
ATOM 1501 C C . VAL A 1 196 ? 18.111 -6.448 3.243 1.00 81.00 196 VAL A C 1
ATOM 1503 O O . VAL A 1 196 ? 19.223 -6.165 2.820 1.00 81.00 196 VAL A O 1
ATOM 1506 N N . TRP A 1 197 ? 16.992 -5.857 2.815 1.00 81.56 197 TRP A N 1
ATOM 1507 C CA . TRP A 1 197 ? 16.936 -4.812 1.783 1.00 81.56 197 TRP A CA 1
ATOM 1508 C C . TRP A 1 197 ? 17.122 -3.399 2.337 1.00 81.56 197 TRP A C 1
ATOM 1510 O O . TRP A 1 197 ? 17.030 -2.437 1.590 1.00 81.56 197 TRP A O 1
ATOM 1520 N N . TYR A 1 198 ? 17.316 -3.245 3.644 1.00 82.00 198 TYR A N 1
ATOM 1521 C CA . TYR A 1 198 ? 17.436 -1.928 4.246 1.00 82.00 198 TYR A CA 1
ATOM 1522 C C . TYR A 1 198 ? 18.833 -1.343 4.030 1.00 82.00 198 TYR A C 1
ATOM 1524 O O . TYR A 1 198 ? 19.823 -1.903 4.503 1.00 82.00 198 TYR A O 1
ATOM 1532 N N . ASP A 1 199 ? 18.910 -0.192 3.361 1.00 81.62 199 ASP A N 1
ATOM 1533 C CA . ASP A 1 199 ? 20.180 0.449 2.993 1.00 81.62 199 ASP A CA 1
ATOM 1534 C C . ASP A 1 199 ? 20.813 1.289 4.121 1.00 81.62 199 ASP A C 1
ATOM 1536 O O . ASP A 1 199 ? 21.936 1.781 3.990 1.00 81.62 199 ASP A O 1
ATOM 1540 N N . GLY A 1 200 ? 20.116 1.430 5.253 1.00 76.00 200 GLY A N 1
ATOM 1541 C CA . GLY A 1 200 ? 20.605 2.158 6.423 1.00 76.00 200 GLY A CA 1
ATOM 1542 C C . GLY A 1 200 ? 20.555 3.680 6.301 1.00 76.00 200 GLY A C 1
ATOM 1543 O O . GLY A 1 200 ? 21.139 4.361 7.142 1.00 76.00 200 GLY A O 1
ATOM 1544 N N . THR A 1 201 ? 19.871 4.231 5.293 1.00 74.69 201 THR A N 1
ATOM 1545 C CA . THR A 1 201 ? 19.736 5.689 5.117 1.00 74.69 201 THR A CA 1
ATOM 1546 C C . THR A 1 201 ? 18.994 6.368 6.270 1.00 74.69 201 THR A C 1
ATOM 1548 O O . THR A 1 201 ? 19.273 7.526 6.585 1.00 74.69 201 THR A O 1
ATOM 1551 N N . PHE A 1 202 ? 18.088 5.651 6.938 1.00 73.50 202 PHE A N 1
ATOM 1552 C CA . PHE A 1 202 ? 17.356 6.127 8.112 1.00 73.50 202 PHE A CA 1
ATOM 1553 C C . PHE A 1 202 ? 17.868 5.450 9.396 1.00 73.50 202 PHE A C 1
ATOM 1555 O O . PHE A 1 202 ? 18.501 4.389 9.369 1.00 73.50 202 PHE A O 1
ATOM 1562 N N . ASN A 1 203 ? 17.563 6.027 10.558 1.00 74.50 203 ASN A N 1
ATOM 1563 C CA . ASN A 1 203 ? 17.819 5.348 11.825 1.00 74.50 203 ASN A CA 1
ATOM 1564 C C . ASN A 1 203 ? 16.719 4.305 12.099 1.00 74.50 203 ASN A C 1
ATOM 1566 O O . ASN A 1 203 ? 15.549 4.463 11.745 1.00 74.50 203 ASN A O 1
ATOM 1570 N N . ASP A 1 204 ? 17.077 3.212 12.766 1.00 66.94 204 ASP A N 1
ATOM 1571 C CA . ASP A 1 204 ? 16.083 2.229 13.194 1.00 66.94 204 ASP A CA 1
ATOM 1572 C C . ASP A 1 204 ? 15.109 2.793 14.216 1.00 66.94 204 ASP A C 1
ATOM 1574 O O . ASP A 1 204 ? 15.507 3.489 15.149 1.00 66.94 204 ASP A O 1
ATOM 1578 N N . VAL A 1 205 ? 13.838 2.394 14.101 1.00 69.44 205 VAL A N 1
ATOM 1579 C CA . VAL A 1 205 ? 12.747 2.873 14.966 1.00 69.44 205 VAL A CA 1
ATOM 1580 C C . VAL A 1 205 ? 12.491 4.381 14.793 1.00 69.44 205 VAL A C 1
ATOM 1582 O O . VAL A 1 205 ? 11.734 4.967 15.568 1.00 69.44 205 VAL A O 1
ATOM 1585 N N . SER A 1 206 ? 13.088 5.035 13.785 1.00 66.81 206 SER A N 1
ATOM 1586 C CA . SER A 1 206 ? 12.886 6.468 13.547 1.00 66.81 206 SER A CA 1
ATOM 1587 C C . SER A 1 206 ? 11.993 6.778 12.360 1.00 66.81 206 SER A C 1
ATOM 1589 O O . SER A 1 206 ? 11.332 7.809 12.411 1.00 66.81 206 SER A O 1
ATOM 1591 N N . TRP A 1 207 ? 11.965 5.937 11.319 1.00 82.94 207 TRP A N 1
ATOM 1592 C CA . TRP A 1 207 ? 11.222 6.304 10.121 1.00 82.94 207 TRP A CA 1
ATOM 1593 C C . TRP A 1 207 ? 9.715 6.202 10.357 1.00 82.94 207 TRP A C 1
ATOM 1595 O O . TRP A 1 207 ? 9.189 5.179 10.813 1.00 82.94 207 TRP A O 1
ATOM 1605 N N . GLY A 1 208 ? 9.045 7.319 10.105 1.00 86.19 208 GLY A N 1
ATOM 1606 C CA . GLY A 1 208 ? 7.602 7.478 10.235 1.00 86.19 208 GLY A CA 1
ATOM 1607 C C . GLY A 1 208 ? 6.972 7.978 8.935 1.00 86.19 208 GLY A C 1
ATOM 1608 O O . GLY A 1 208 ? 7.613 7.929 7.882 1.00 86.19 208 GLY A O 1
ATOM 1609 N N . PRO A 1 209 ? 5.736 8.499 8.996 1.00 89.00 209 PRO A N 1
ATOM 1610 C CA . PRO A 1 209 ? 5.019 8.969 7.812 1.00 89.00 209 PRO A CA 1
ATOM 1611 C C . PRO A 1 209 ? 5.794 10.017 7.000 1.00 89.00 209 PRO A C 1
ATOM 1613 O O . PRO A 1 209 ? 5.881 9.892 5.788 1.00 89.00 209 PRO A O 1
ATOM 1616 N N . HIS A 1 210 ? 6.456 10.975 7.656 1.00 88.94 210 HIS A N 1
ATOM 1617 C CA . HIS A 1 210 ? 7.261 11.998 6.973 1.00 88.94 210 HIS A CA 1
ATOM 1618 C C . HIS A 1 210 ? 8.462 11.406 6.208 1.00 88.94 210 HIS A C 1
ATOM 1620 O O . HIS A 1 210 ? 8.848 11.888 5.143 1.00 88.94 210 HIS A O 1
ATOM 1626 N N . ASP A 1 211 ? 9.117 10.379 6.751 1.00 89.56 211 ASP A N 1
ATOM 1627 C CA . ASP A 1 211 ? 10.248 9.738 6.071 1.00 89.56 211 ASP A CA 1
ATOM 1628 C C . ASP A 1 211 ? 9.771 8.910 4.875 1.00 89.56 211 ASP A C 1
ATOM 1630 O O . ASP A 1 211 ? 10.406 8.942 3.822 1.00 89.56 211 ASP A O 1
ATOM 1634 N N . LEU A 1 212 ? 8.621 8.239 5.012 1.00 89.94 212 LEU A N 1
ATOM 1635 C CA . LEU A 1 212 ? 7.956 7.558 3.902 1.00 89.94 212 LEU A CA 1
ATOM 1636 C C . LEU A 1 212 ? 7.513 8.529 2.813 1.00 89.94 212 LEU A C 1
ATOM 1638 O O . LEU A 1 212 ? 7.706 8.234 1.641 1.00 89.94 212 LEU A O 1
ATOM 1642 N N . GLU A 1 213 ? 6.965 9.683 3.186 1.00 92.12 213 GLU A N 1
ATOM 1643 C CA . GLU A 1 213 ? 6.586 10.744 2.254 1.00 92.12 213 GLU A CA 1
ATOM 1644 C C . GLU A 1 213 ? 7.813 11.212 1.471 1.00 92.12 213 GLU A C 1
ATOM 1646 O O . GLU A 1 213 ? 7.820 11.197 0.240 1.00 92.12 213 GLU A O 1
ATOM 1651 N N . ARG A 1 214 ? 8.908 11.530 2.174 1.00 91.25 214 ARG A N 1
ATOM 1652 C CA . ARG A 1 214 ? 10.175 11.911 1.540 1.00 91.25 214 ARG A CA 1
ATOM 1653 C C . ARG A 1 214 ? 10.664 10.833 0.569 1.00 91.25 214 ARG A C 1
ATOM 1655 O O . ARG A 1 214 ? 11.014 11.164 -0.562 1.00 91.25 214 ARG A O 1
ATOM 1662 N N . ALA A 1 215 ? 10.692 9.572 0.994 1.00 90.94 215 ALA A N 1
ATOM 1663 C CA . ALA A 1 215 ? 11.154 8.462 0.164 1.00 90.94 215 ALA A CA 1
ATOM 1664 C C . ALA A 1 215 ? 10.231 8.231 -1.047 1.00 90.94 215 ALA A C 1
ATOM 1666 O O . ALA A 1 215 ? 10.703 8.048 -2.169 1.00 90.94 215 ALA A O 1
ATOM 1667 N N . LEU A 1 216 ? 8.912 8.348 -0.863 1.00 93.25 216 LEU A N 1
ATOM 1668 C CA . LEU A 1 216 ? 7.931 8.310 -1.943 1.00 93.25 216 LEU A CA 1
ATOM 1669 C C . LEU A 1 216 ? 8.182 9.441 -2.949 1.00 93.25 216 LEU A C 1
ATOM 1671 O O . LEU A 1 216 ? 8.194 9.191 -4.150 1.00 93.25 216 LEU A O 1
ATOM 1675 N N . HIS A 1 217 ? 8.453 10.669 -2.511 1.00 92.31 217 HIS A N 1
ATOM 1676 C CA . HIS A 1 217 ? 8.766 11.769 -3.429 1.00 92.31 217 HIS A CA 1
ATOM 1677 C C . HIS A 1 217 ? 10.100 11.600 -4.155 1.00 92.31 217 HIS A C 1
ATOM 1679 O O . HIS A 1 217 ? 10.205 12.005 -5.313 1.00 92.31 217 HIS A O 1
ATOM 1685 N N . GLN A 1 218 ? 11.094 10.952 -3.548 1.00 89.50 218 GLN A N 1
ATOM 1686 C CA . GLN A 1 218 ? 12.363 10.645 -4.218 1.00 89.50 218 GLN A CA 1
ATOM 1687 C C . GLN A 1 218 ? 12.181 9.718 -5.428 1.00 89.50 218 GLN A C 1
ATOM 1689 O O . GLN A 1 218 ? 12.956 9.809 -6.380 1.00 89.50 218 GLN A O 1
ATOM 1694 N N . THR A 1 219 ? 11.109 8.918 -5.471 1.00 89.00 219 THR A N 1
ATOM 1695 C CA . THR A 1 219 ? 10.770 8.112 -6.660 1.00 89.00 219 THR A CA 1
ATOM 1696 C C . THR A 1 219 ? 10.379 8.957 -7.885 1.00 89.00 219 THR A C 1
ATOM 1698 O O . THR A 1 219 ? 10.262 8.421 -8.983 1.00 89.00 219 THR A O 1
ATOM 1701 N N . SER A 1 220 ? 10.203 10.278 -7.751 1.00 86.94 220 SER A N 1
ATOM 1702 C CA . SER A 1 220 ? 10.032 11.188 -8.899 1.00 86.94 220 SER A CA 1
ATOM 1703 C C . SER A 1 220 ? 11.296 11.334 -9.755 1.00 86.94 220 SER A C 1
ATOM 1705 O O . SER A 1 220 ? 11.209 11.739 -10.911 1.00 86.94 220 SER A O 1
ATOM 1707 N N . HIS A 1 221 ? 12.464 10.984 -9.209 1.00 83.88 221 HIS A N 1
ATOM 1708 C CA . HIS A 1 221 ? 13.730 10.968 -9.941 1.00 83.88 221 HIS A CA 1
ATOM 1709 C C . HIS A 1 221 ? 13.929 9.702 -10.779 1.00 83.88 221 HIS A C 1
ATOM 1711 O O . HIS A 1 221 ? 14.902 9.630 -11.533 1.00 83.88 221 HIS A O 1
ATOM 1717 N N . LEU A 1 222 ? 13.041 8.709 -10.649 1.00 82.62 222 LEU A N 1
ATOM 1718 C CA . LEU A 1 222 ? 13.091 7.515 -11.482 1.00 82.62 222 LEU A CA 1
ATOM 1719 C C . LEU A 1 222 ? 12.936 7.909 -12.958 1.00 82.62 222 LEU A C 1
ATOM 1721 O O . LEU A 1 222 ? 12.142 8.795 -13.288 1.00 82.62 222 LEU A O 1
ATOM 1725 N N . PRO A 1 223 ? 13.694 7.277 -13.863 1.00 74.69 223 PRO A N 1
ATOM 1726 C CA . PRO A 1 223 ? 13.744 7.706 -15.248 1.00 74.69 223 PRO A CA 1
ATOM 1727 C C . PRO A 1 223 ? 12.419 7.423 -15.965 1.00 74.69 223 PRO A C 1
ATOM 1729 O O . PRO A 1 223 ? 12.071 6.281 -16.254 1.00 74.69 223 PRO A O 1
ATOM 1732 N N . THR A 1 224 ? 11.694 8.486 -16.311 1.00 74.44 224 THR A N 1
ATOM 1733 C CA . THR A 1 224 ? 10.381 8.419 -16.980 1.00 74.44 224 THR A CA 1
ATOM 1734 C C . THR A 1 224 ? 10.460 8.117 -18.473 1.00 74.44 224 THR A C 1
ATOM 1736 O O . THR A 1 224 ? 9.441 7.907 -19.124 1.00 74.44 224 THR A O 1
ATOM 1739 N N . ASN A 1 225 ? 11.667 8.106 -19.029 1.00 69.62 225 ASN A N 1
ATOM 1740 C CA . ASN A 1 225 ? 11.973 7.829 -20.429 1.00 69.62 225 ASN A CA 1
ATOM 1741 C C . ASN A 1 225 ? 12.650 6.465 -20.638 1.00 69.62 225 ASN A C 1
ATOM 1743 O O . ASN A 1 225 ? 12.797 6.037 -21.779 1.00 69.62 225 ASN A O 1
ATOM 1747 N N . ASN A 1 226 ? 13.021 5.771 -19.557 1.00 72.12 226 ASN A N 1
ATOM 1748 C CA . ASN A 1 226 ? 13.738 4.493 -19.601 1.00 72.12 226 ASN A CA 1
ATOM 1749 C C . ASN A 1 226 ? 12.812 3.306 -19.293 1.00 72.12 226 ASN A C 1
ATOM 1751 O O . ASN A 1 226 ? 13.212 2.343 -18.643 1.00 72.12 226 ASN A O 1
ATOM 1755 N N . TRP A 1 227 ? 11.565 3.386 -19.754 1.00 73.69 227 TRP A N 1
ATOM 1756 C CA . TRP A 1 227 ? 10.602 2.281 -19.722 1.00 73.69 227 TRP A CA 1
ATOM 1757 C C . TRP A 1 227 ? 10.555 1.516 -21.054 1.00 73.69 227 TRP A C 1
ATOM 1759 O O . TRP A 1 227 ? 10.041 0.400 -21.103 1.00 73.69 227 TRP A O 1
ATOM 1769 N N . ASP A 1 228 ? 11.082 2.095 -22.139 1.00 73.81 228 ASP A N 1
ATOM 1770 C CA . ASP A 1 228 ? 11.166 1.438 -23.443 1.00 73.81 228 ASP A CA 1
ATOM 1771 C C . ASP A 1 228 ? 12.481 0.656 -23.551 1.00 73.81 228 ASP A C 1
ATOM 1773 O O . ASP A 1 228 ? 13.566 1.205 -23.770 1.00 73.81 228 ASP A O 1
ATOM 1777 N N . VAL A 1 229 ? 12.367 -0.662 -23.402 1.00 72.12 229 VAL A N 1
ATOM 1778 C CA . VAL A 1 229 ? 13.482 -1.610 -23.496 1.00 72.12 229 VAL A CA 1
ATOM 1779 C C . VAL A 1 229 ? 14.161 -1.555 -24.865 1.00 72.12 229 VAL A C 1
ATOM 1781 O O . VAL A 1 229 ? 15.385 -1.668 -24.946 1.00 72.12 229 VAL A O 1
ATOM 1784 N N . ALA A 1 230 ? 13.397 -1.377 -25.946 1.00 71.31 230 ALA A N 1
ATOM 1785 C CA . ALA A 1 230 ? 13.943 -1.331 -27.298 1.00 71.31 230 ALA A CA 1
ATOM 1786 C C . ALA A 1 230 ? 14.761 -0.051 -27.507 1.00 71.31 230 ALA A C 1
ATOM 1788 O O . ALA A 1 230 ? 15.880 -0.114 -28.022 1.00 71.31 230 ALA A O 1
ATOM 1789 N N . ALA A 1 231 ? 14.253 1.091 -27.035 1.00 72.81 231 ALA A N 1
ATOM 1790 C CA . ALA A 1 231 ? 14.986 2.356 -27.056 1.00 72.81 231 ALA A CA 1
ATOM 1791 C C . ALA A 1 231 ? 16.251 2.310 -26.181 1.00 72.81 231 ALA A C 1
ATOM 1793 O O . ALA A 1 231 ? 17.299 2.838 -26.563 1.00 72.81 231 ALA A O 1
ATOM 1794 N N . LEU A 1 232 ? 16.183 1.644 -25.025 1.00 74.50 232 LEU A N 1
ATOM 1795 C CA . LEU A 1 232 ? 17.333 1.445 -24.146 1.00 74.50 232 LEU A CA 1
ATOM 1796 C C . LEU A 1 232 ? 18.420 0.602 -24.813 1.00 74.50 232 LEU A C 1
ATOM 1798 O O . LEU A 1 232 ? 19.571 1.038 -24.858 1.00 74.50 232 LEU A O 1
ATOM 1802 N N . LYS A 1 233 ? 18.059 -0.550 -25.391 1.00 72.25 233 LYS A N 1
ATOM 1803 C CA . LYS A 1 233 ? 18.991 -1.411 -26.138 1.00 72.25 233 LYS A CA 1
ATOM 1804 C C . LYS A 1 233 ? 19.595 -0.702 -27.349 1.00 72.25 233 LYS A C 1
ATOM 1806 O O . LYS A 1 233 ? 20.791 -0.819 -27.597 1.00 72.25 233 LYS A O 1
ATOM 1811 N N . ALA A 1 234 ? 18.810 0.090 -28.082 1.00 74.19 234 ALA A N 1
ATOM 1812 C CA . ALA A 1 234 ? 19.325 0.878 -29.204 1.00 74.19 234 ALA A CA 1
ATOM 1813 C C . ALA A 1 234 ? 20.419 1.879 -28.775 1.00 74.19 234 ALA A C 1
ATOM 1815 O O . ALA A 1 234 ? 21.320 2.186 -29.556 1.00 74.19 234 ALA A O 1
ATOM 1816 N N . ASN A 1 235 ? 20.375 2.338 -27.521 1.00 74.00 235 ASN A N 1
ATOM 1817 C CA . ASN A 1 235 ? 21.337 3.267 -26.933 1.00 74.00 235 ASN A CA 1
ATOM 1818 C C . ASN A 1 235 ? 22.454 2.592 -26.116 1.00 74.00 235 ASN A C 1
ATOM 1820 O O . ASN A 1 235 ? 23.253 3.301 -25.506 1.00 74.00 235 ASN A O 1
ATOM 1824 N N . GLU A 1 236 ? 22.559 1.258 -26.124 1.00 75.06 236 GLU A N 1
ATOM 1825 C CA . GLU A 1 236 ? 23.509 0.489 -25.300 1.00 75.06 236 GLU A CA 1
ATOM 1826 C C . GLU A 1 236 ? 24.969 0.928 -25.481 1.00 75.06 236 GLU A C 1
ATOM 1828 O O . GLU A 1 236 ? 25.730 1.026 -24.522 1.00 75.06 236 GLU A O 1
ATOM 1833 N N . ARG A 1 237 ? 25.350 1.309 -26.705 1.00 71.62 237 ARG A N 1
ATOM 1834 C CA . ARG A 1 237 ? 26.706 1.794 -27.031 1.00 71.62 237 ARG A CA 1
ATOM 1835 C C . ARG A 1 237 ? 27.075 3.126 -26.372 1.00 71.62 237 ARG A C 1
ATOM 1837 O O . ARG A 1 237 ? 28.253 3.469 -26.339 1.00 71.62 237 ARG A O 1
ATOM 1844 N N . ASN A 1 238 ? 26.083 3.868 -25.886 1.00 74.62 238 ASN A N 1
ATOM 1845 C CA . ASN A 1 238 ? 26.245 5.168 -25.237 1.00 74.62 238 ASN A CA 1
ATOM 1846 C C . ASN A 1 238 ? 26.106 5.077 -23.712 1.00 74.62 238 ASN A C 1
ATOM 1848 O O . ASN A 1 238 ? 26.183 6.101 -23.030 1.00 74.62 238 ASN A O 1
ATOM 1852 N N . TRP A 1 239 ? 25.864 3.883 -23.164 1.00 74.50 239 TRP A N 1
ATOM 1853 C CA . TRP A 1 239 ? 25.860 3.696 -21.721 1.00 74.50 239 TRP A CA 1
ATOM 1854 C C . TRP A 1 239 ? 27.277 3.967 -21.197 1.00 74.50 239 TRP A C 1
ATOM 1856 O O . TRP A 1 239 ? 28.264 3.523 -21.779 1.00 74.50 239 TRP A O 1
ATOM 1866 N N . GLY A 1 240 ? 27.385 4.763 -20.130 1.00 70.00 240 GLY A N 1
ATOM 1867 C CA . GLY A 1 240 ? 28.660 5.037 -19.467 1.00 70.00 240 GLY A CA 1
ATOM 1868 C C . GLY A 1 240 ? 29.184 3.807 -18.715 1.00 70.00 240 GLY A C 1
ATOM 1869 O O . GLY A 1 240 ? 29.064 2.672 -19.158 1.00 70.00 240 GLY A O 1
ATOM 1870 N N . SER A 1 241 ? 29.749 4.003 -17.523 1.00 67.25 241 SER A N 1
ATOM 1871 C CA . SER A 1 241 ? 30.243 2.887 -16.698 1.00 67.25 241 SER A CA 1
ATOM 1872 C C . SER A 1 241 ? 29.141 2.008 -16.090 1.00 67.25 241 SER A C 1
ATOM 1874 O O . SER A 1 241 ? 29.439 0.913 -15.616 1.00 67.25 241 SER A O 1
ATOM 1876 N N . LEU A 1 242 ? 27.888 2.475 -16.079 1.00 66.06 242 LEU A N 1
ATOM 1877 C CA . LEU A 1 242 ? 26.727 1.751 -15.568 1.00 66.06 242 LEU A CA 1
ATOM 1878 C C . LEU A 1 242 ? 25.537 1.933 -16.525 1.00 66.06 242 LEU A C 1
ATOM 1880 O O . LEU A 1 242 ? 25.306 3.061 -16.975 1.00 66.06 242 LEU A O 1
ATOM 1884 N N . PRO A 1 243 ? 24.772 0.864 -16.815 1.00 65.56 243 PRO A N 1
ATOM 1885 C CA . PRO A 1 243 ? 23.516 0.981 -17.543 1.00 65.56 243 PRO A CA 1
ATOM 1886 C C . PRO A 1 243 ? 22.536 1.888 -16.793 1.00 65.56 243 PRO A C 1
ATOM 1888 O O . PRO A 1 243 ? 22.569 1.935 -15.558 1.00 65.56 243 PRO A O 1
ATOM 1891 N N . PRO A 1 244 ? 21.639 2.576 -17.513 1.00 71.81 244 PRO A N 1
ATOM 1892 C CA . PRO A 1 244 ? 20.525 3.270 -16.888 1.00 71.81 244 PRO A CA 1
ATOM 1893 C C . PRO A 1 244 ? 19.608 2.292 -16.141 1.00 71.81 244 PRO A C 1
ATOM 1895 O O . PRO A 1 244 ? 19.443 1.136 -16.533 1.00 71.81 244 PRO A O 1
ATOM 1898 N N . GLU A 1 245 ? 18.986 2.782 -15.073 1.00 73.56 245 GLU A N 1
ATOM 1899 C CA . GLU A 1 245 ? 17.942 2.062 -14.345 1.00 73.56 245 GLU A CA 1
ATOM 1900 C C . GLU A 1 245 ? 16.688 1.936 -15.226 1.00 73.56 245 GLU A C 1
ATOM 1902 O O . GLU A 1 245 ? 16.264 2.912 -15.851 1.00 73.56 245 GLU A O 1
ATOM 1907 N N . TYR A 1 246 ? 16.131 0.727 -15.307 1.00 76.94 246 TYR A N 1
ATOM 1908 C CA . TYR A 1 246 ? 14.882 0.447 -16.013 1.00 76.94 246 TYR A CA 1
ATOM 1909 C C . TYR A 1 246 ? 13.722 0.475 -15.026 1.00 76.94 246 TYR A C 1
ATOM 1911 O O . TYR A 1 246 ? 13.771 -0.207 -14.003 1.00 76.94 246 TYR A O 1
ATOM 1919 N N . VAL A 1 247 ? 12.665 1.212 -15.362 1.00 80.56 247 VAL A N 1
ATOM 1920 C CA . VAL A 1 247 ? 11.431 1.243 -14.572 1.00 80.56 247 VAL A CA 1
ATOM 1921 C C . VAL A 1 247 ? 10.238 1.123 -15.520 1.00 80.56 247 VAL A C 1
ATOM 1923 O O . VAL A 1 247 ? 10.107 1.954 -16.419 1.00 80.56 247 VAL A O 1
ATOM 1926 N N . PRO A 1 248 ? 9.352 0.127 -15.340 1.00 83.88 248 PRO A N 1
ATOM 1927 C CA . PRO A 1 248 ? 8.154 -0.013 -16.163 1.00 83.88 248 PRO A CA 1
ATOM 1928 C C . PRO A 1 248 ? 7.235 1.212 -16.104 1.00 83.88 248 PRO A C 1
ATOM 1930 O O . PRO A 1 248 ? 7.084 1.853 -15.056 1.00 83.88 248 PRO A O 1
ATOM 1933 N N . LEU A 1 249 ? 6.571 1.510 -17.223 1.00 85.50 249 LEU A N 1
ATOM 1934 C CA . LEU A 1 249 ? 5.689 2.672 -17.362 1.00 85.50 249 LEU A CA 1
ATOM 1935 C C . LEU A 1 249 ? 4.509 2.618 -16.381 1.00 85.50 249 LEU A C 1
ATOM 1937 O O . LEU A 1 249 ? 4.075 3.641 -15.854 1.00 85.50 249 LEU A O 1
ATOM 1941 N N . GLU A 1 250 ? 3.999 1.422 -16.122 1.00 87.88 250 GLU A N 1
ATOM 1942 C CA . GLU A 1 250 ? 2.920 1.132 -15.187 1.00 87.88 250 GLU A CA 1
ATOM 1943 C C . GLU A 1 250 ? 3.315 1.527 -13.763 1.00 87.88 250 GLU A C 1
ATOM 1945 O O . GLU A 1 250 ? 2.556 2.213 -13.079 1.00 87.88 250 GLU A O 1
ATOM 1950 N N . CYS A 1 251 ? 4.534 1.173 -13.340 1.00 89.69 251 CYS A N 1
ATOM 1951 C CA . CYS A 1 251 ? 5.083 1.567 -12.044 1.00 89.69 251 CYS A CA 1
ATOM 1952 C C . CYS A 1 251 ? 5.164 3.087 -11.924 1.00 89.69 251 CYS A C 1
ATOM 1954 O O . CYS A 1 251 ? 4.703 3.637 -10.927 1.00 89.69 251 CYS A O 1
ATOM 1956 N N . ILE A 1 252 ? 5.684 3.769 -12.951 1.00 89.94 252 ILE A N 1
ATOM 1957 C CA . ILE A 1 252 ? 5.782 5.235 -12.975 1.00 89.94 252 ILE A CA 1
ATOM 1958 C C . ILE A 1 252 ? 4.394 5.868 -12.820 1.00 89.94 252 ILE A C 1
ATOM 1960 O O . ILE A 1 252 ? 4.195 6.692 -11.929 1.00 89.94 252 ILE A O 1
ATOM 1964 N N . LYS A 1 253 ? 3.418 5.437 -13.629 1.00 92.06 253 LYS A N 1
ATOM 1965 C CA . LYS A 1 253 ? 2.056 5.988 -13.625 1.00 92.06 253 LYS A CA 1
ATOM 1966 C C . LYS A 1 253 ? 1.340 5.784 -12.288 1.00 92.06 253 LYS A C 1
ATOM 1968 O O . LYS A 1 253 ? 0.686 6.710 -11.813 1.00 92.06 253 LYS A O 1
ATOM 1973 N N . VAL A 1 254 ? 1.440 4.605 -11.669 1.00 94.62 254 VAL A N 1
ATOM 1974 C CA . VAL A 1 254 ? 0.805 4.367 -10.358 1.00 94.62 254 VAL A CA 1
ATOM 1975 C C . VAL A 1 254 ? 1.541 5.126 -9.249 1.00 94.62 254 VAL A C 1
ATOM 1977 O O . VAL A 1 254 ? 0.888 5.707 -8.385 1.00 94.62 254 VAL A O 1
ATOM 1980 N N . LEU A 1 255 ? 2.875 5.221 -9.300 1.00 94.44 255 LEU A N 1
ATOM 1981 C CA . LEU A 1 255 ? 3.649 6.048 -8.367 1.00 94.44 255 LEU A CA 1
ATOM 1982 C C . LEU A 1 255 ? 3.297 7.537 -8.477 1.00 94.44 255 LEU A C 1
ATOM 1984 O O . LEU A 1 255 ? 3.183 8.206 -7.453 1.00 94.44 255 LEU A O 1
ATOM 1988 N N . ASP A 1 256 ? 3.080 8.062 -9.686 1.00 94.62 256 ASP A N 1
ATOM 1989 C CA . ASP A 1 256 ? 2.593 9.433 -9.893 1.00 94.62 256 ASP A CA 1
ATOM 1990 C C . ASP A 1 256 ? 1.247 9.662 -9.201 1.00 94.62 256 ASP A C 1
ATOM 1992 O O . ASP A 1 256 ? 1.060 10.668 -8.510 1.00 94.62 256 ASP A O 1
ATOM 1996 N N . ARG A 1 257 ? 0.318 8.706 -9.331 1.00 95.38 257 ARG A N 1
ATOM 1997 C CA . ARG A 1 257 ? -0.985 8.759 -8.655 1.00 95.38 257 ARG A CA 1
ATOM 1998 C C . ARG A 1 257 ? -0.841 8.692 -7.139 1.00 95.38 257 ARG A C 1
ATOM 2000 O O . ARG A 1 257 ? -1.487 9.473 -6.449 1.00 95.38 257 ARG A O 1
ATOM 2007 N N . ALA A 1 258 ? 0.027 7.822 -6.629 1.00 96.38 258 ALA A N 1
ATOM 2008 C CA . ALA A 1 258 ? 0.302 7.702 -5.201 1.00 96.38 258 ALA A CA 1
ATOM 2009 C C . ALA A 1 258 ? 0.922 8.985 -4.621 1.00 96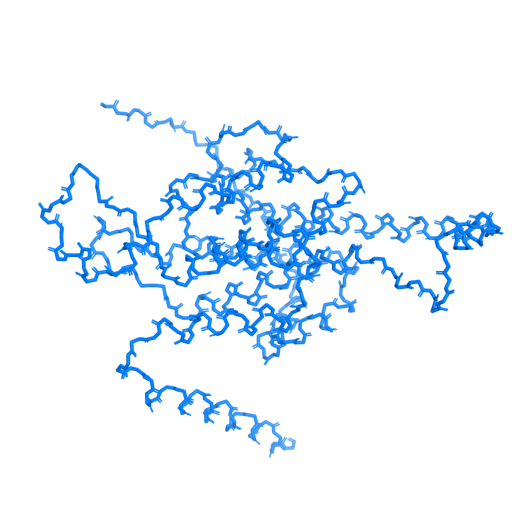.38 258 ALA A C 1
ATOM 2011 O O . ALA A 1 258 ? 0.481 9.456 -3.577 1.00 96.38 258 ALA A O 1
ATOM 2012 N N . ARG A 1 259 ? 1.885 9.604 -5.321 1.00 95.88 259 ARG A N 1
ATOM 2013 C CA . ARG A 1 259 ? 2.469 10.903 -4.937 1.00 95.88 259 ARG A CA 1
ATOM 2014 C C . ARG A 1 259 ? 1.424 12.011 -4.912 1.00 95.88 259 ARG A C 1
ATOM 2016 O O . ARG A 1 259 ? 1.387 12.799 -3.971 1.00 95.88 259 ARG A O 1
ATOM 2023 N N . LEU A 1 260 ? 0.574 12.079 -5.938 1.00 95.12 260 LEU A N 1
ATOM 2024 C CA . LEU A 1 260 ? -0.512 13.054 -5.983 1.00 95.12 260 LEU A CA 1
ATOM 2025 C C . LEU A 1 260 ? -1.479 12.848 -4.813 1.00 95.12 260 LEU A C 1
ATOM 2027 O O . LEU A 1 260 ? -1.813 13.809 -4.130 1.00 95.12 260 LEU A O 1
ATOM 2031 N N . HIS A 1 261 ? -1.881 11.605 -4.559 1.00 94.88 261 HIS A N 1
ATOM 2032 C CA . HIS A 1 261 ? -2.758 11.262 -3.447 1.00 94.88 261 HIS A CA 1
ATOM 2033 C C . HIS A 1 261 ? -2.154 11.691 -2.103 1.00 94.88 261 HIS A C 1
ATOM 2035 O O . HIS A 1 261 ? -2.802 12.424 -1.351 1.00 94.88 261 HIS A O 1
ATOM 2041 N N . ALA A 1 262 ? -0.884 11.348 -1.864 1.00 93.19 262 ALA A N 1
ATOM 2042 C CA . ALA A 1 262 ? -0.158 11.734 -0.660 1.00 93.19 262 ALA A CA 1
ATOM 2043 C C . ALA A 1 262 ? -0.106 13.258 -0.459 1.00 93.19 262 ALA A C 1
ATOM 2045 O O . ALA A 1 262 ? -0.384 13.732 0.640 1.00 93.19 262 ALA A O 1
ATOM 2046 N N . ASN A 1 263 ? 0.144 14.017 -1.533 1.00 93.06 263 ASN A N 1
ATOM 2047 C CA . ASN A 1 263 ? 0.154 15.483 -1.516 1.00 93.06 263 ASN A CA 1
ATOM 2048 C C . ASN A 1 263 ? -1.219 16.099 -1.227 1.00 93.06 263 ASN A C 1
ATOM 2050 O O . ASN A 1 263 ? -1.311 17.133 -0.571 1.00 93.06 263 ASN A O 1
ATOM 2054 N N . THR A 1 264 ? -2.290 15.514 -1.771 1.00 90.00 264 THR A N 1
ATOM 2055 C CA . THR A 1 264 ? -3.646 16.056 -1.591 1.00 90.00 264 THR A CA 1
ATOM 2056 C C . THR A 1 264 ? -4.194 15.829 -0.187 1.00 90.00 264 THR A C 1
ATOM 2058 O O . THR A 1 264 ? -5.105 16.545 0.220 1.00 90.00 264 THR A O 1
ATOM 2061 N N . GLY A 1 265 ? -3.675 14.834 0.543 1.00 83.12 265 GLY A N 1
ATOM 2062 C CA . GLY A 1 265 ? -4.179 14.461 1.867 1.00 83.12 265 GLY A CA 1
ATOM 2063 C C . GLY A 1 265 ? -5.633 13.974 1.864 1.00 83.12 265 GLY A C 1
ATOM 2064 O O . GLY A 1 265 ? -6.282 14.005 2.910 1.00 83.12 265 GLY A O 1
ATOM 2065 N N . GLY A 1 266 ? -6.152 13.567 0.699 1.00 87.19 266 GLY A N 1
ATOM 2066 C CA . GLY A 1 266 ? -7.517 13.065 0.542 1.00 87.19 266 GLY A CA 1
ATOM 2067 C C . GLY A 1 266 ? -7.770 11.762 1.315 1.00 87.19 266 GLY A C 1
ATOM 2068 O O . GLY A 1 266 ? -6.819 11.136 1.784 1.00 87.19 266 GLY A O 1
ATOM 2069 N N . PRO A 1 267 ? -9.041 11.347 1.458 1.00 91.62 267 PRO A N 1
ATOM 2070 C CA . PRO A 1 267 ? -9.388 10.091 2.118 1.00 91.62 267 PRO A CA 1
ATOM 2071 C C . PRO A 1 267 ? -8.851 8.892 1.332 1.00 91.62 267 PRO A C 1
ATOM 2073 O O . PRO A 1 267 ? -8.793 8.939 0.104 1.00 91.62 267 PRO A O 1
ATOM 2076 N N . ASP A 1 268 ? -8.506 7.819 2.042 1.00 95.19 268 ASP A N 1
ATOM 2077 C CA . ASP A 1 268 ? -8.038 6.570 1.433 1.00 95.19 268 ASP A CA 1
ATOM 2078 C C . ASP A 1 268 ? -9.037 6.040 0.395 1.00 95.19 268 ASP A C 1
ATOM 2080 O O . ASP A 1 268 ? -10.244 6.004 0.650 1.00 95.19 268 ASP A O 1
ATOM 2084 N N . LEU A 1 269 ? -8.532 5.567 -0.745 1.00 96.12 269 LEU A N 1
ATOM 2085 C CA . LEU A 1 269 ? -9.376 5.025 -1.808 1.00 96.12 269 LEU A CA 1
ATOM 2086 C C . LEU A 1 269 ? -9.972 3.667 -1.419 1.00 96.12 269 LEU A C 1
ATOM 2088 O O . LEU A 1 269 ? -9.330 2.855 -0.744 1.00 96.12 269 LEU A O 1
ATOM 2092 N N . THR A 1 270 ? -11.190 3.406 -1.886 1.00 95.44 270 THR A N 1
ATOM 2093 C CA . THR A 1 270 ? -11.864 2.104 -1.783 1.00 95.44 270 THR A CA 1
ATOM 2094 C C . THR A 1 270 ? -11.192 1.049 -2.661 1.00 95.44 270 THR A C 1
ATOM 2096 O O . THR A 1 270 ? -10.449 1.363 -3.595 1.00 95.44 270 THR A O 1
ATOM 2099 N N . SER A 1 271 ? -11.468 -0.229 -2.388 1.00 95.06 271 SER A N 1
ATOM 2100 C CA . SER A 1 271 ? -10.972 -1.328 -3.227 1.00 95.06 271 SER A CA 1
ATOM 2101 C C . SER A 1 271 ? -11.346 -1.162 -4.707 1.00 95.06 271 SER A C 1
ATOM 2103 O O . SER A 1 271 ? -10.470 -1.269 -5.563 1.00 95.06 271 SER A O 1
ATOM 2105 N N . ALA A 1 272 ? -12.598 -0.815 -5.016 1.00 94.56 272 ALA A N 1
ATOM 2106 C CA . ALA A 1 272 ? -13.051 -0.595 -6.388 1.00 94.56 272 ALA A CA 1
ATOM 2107 C C . ALA A 1 272 ? -12.285 0.536 -7.101 1.00 94.56 272 ALA A C 1
ATOM 2109 O O . ALA A 1 272 ? -11.789 0.324 -8.206 1.00 94.56 272 ALA A O 1
ATOM 2110 N N . GLU A 1 273 ? -12.115 1.694 -6.451 1.00 96.56 273 GLU A N 1
ATOM 2111 C CA . GLU A 1 273 ? -11.402 2.846 -7.026 1.00 96.56 273 GLU A CA 1
ATOM 2112 C C . GLU A 1 273 ? -9.935 2.529 -7.339 1.00 96.56 273 GLU A C 1
ATOM 2114 O O . GLU A 1 273 ? -9.414 2.927 -8.384 1.00 96.56 273 GLU A O 1
ATOM 2119 N N . ILE A 1 274 ? -9.263 1.794 -6.446 1.00 97.00 274 ILE A N 1
ATOM 2120 C CA . ILE A 1 274 ? -7.873 1.375 -6.648 1.00 97.00 274 ILE A CA 1
ATOM 2121 C C . ILE A 1 274 ? -7.772 0.430 -7.847 1.00 97.00 274 ILE A C 1
ATOM 2123 O O . ILE A 1 274 ? -6.905 0.618 -8.702 1.00 97.00 274 ILE A O 1
ATOM 2127 N N . ILE A 1 275 ? -8.645 -0.579 -7.919 1.00 94.81 275 ILE A N 1
ATOM 2128 C CA . ILE A 1 275 ? -8.617 -1.579 -8.992 1.00 94.81 275 ILE A CA 1
ATOM 2129 C C . ILE A 1 275 ? -8.924 -0.940 -10.348 1.00 94.81 275 ILE A C 1
ATOM 2131 O O . ILE A 1 275 ? -8.188 -1.189 -11.303 1.00 94.81 275 ILE A O 1
ATOM 2135 N N . ASP A 1 276 ? -9.924 -0.058 -10.425 1.00 93.31 276 ASP A N 1
ATOM 2136 C CA . ASP A 1 276 ? -10.247 0.681 -11.650 1.00 93.31 276 ASP A CA 1
ATOM 2137 C C . ASP A 1 276 ? -9.066 1.531 -12.127 1.00 93.31 276 ASP A C 1
ATOM 2139 O O . ASP A 1 276 ? -8.697 1.495 -13.303 1.00 93.31 276 ASP A O 1
ATOM 2143 N N . LEU A 1 277 ? -8.428 2.271 -11.214 1.00 94.25 277 LEU A N 1
ATOM 2144 C CA . LEU A 1 277 ? -7.255 3.085 -11.529 1.00 94.25 277 LEU A CA 1
ATOM 2145 C C . LEU A 1 277 ? -6.105 2.221 -12.052 1.00 94.25 277 LEU A C 1
ATOM 2147 O O . LEU A 1 277 ? -5.473 2.568 -13.054 1.00 94.25 277 LEU A O 1
ATOM 2151 N N . VAL A 1 278 ? -5.824 1.101 -11.387 1.00 92.81 278 VAL A N 1
ATOM 2152 C CA . VAL A 1 278 ? -4.739 0.197 -11.773 1.00 92.81 278 VAL A CA 1
ATOM 2153 C C . VAL A 1 278 ? -5.013 -0.424 -13.139 1.00 92.81 278 VAL A C 1
ATOM 2155 O O . VAL A 1 278 ? -4.143 -0.370 -14.006 1.00 92.81 278 VAL A O 1
ATOM 2158 N N . PHE A 1 279 ? -6.210 -0.955 -13.382 1.00 89.12 279 PHE A N 1
ATOM 2159 C CA . PHE A 1 279 ? -6.553 -1.551 -14.675 1.00 89.12 279 PHE A CA 1
ATOM 2160 C C . PHE A 1 279 ? -6.535 -0.532 -15.809 1.00 89.12 279 PHE A C 1
ATOM 2162 O O . PHE A 1 279 ? -5.999 -0.833 -16.875 1.00 89.12 279 PHE A O 1
ATOM 2169 N N . GLN A 1 280 ? -6.973 0.706 -15.565 1.00 90.38 280 GLN A N 1
ATOM 2170 C CA . GLN A 1 280 ? -6.783 1.786 -16.531 1.00 90.38 280 GLN A CA 1
ATOM 2171 C C . GLN A 1 280 ? -5.298 1.984 -16.859 1.00 90.38 280 GLN A C 1
ATOM 2173 O O . GLN A 1 280 ? -4.943 2.077 -18.032 1.00 90.38 280 GLN A O 1
ATOM 2178 N N . VAL A 1 281 ? -4.405 2.016 -15.865 1.00 88.75 281 VAL A N 1
ATOM 2179 C CA . VAL A 1 281 ? -2.961 2.156 -16.118 1.00 88.75 281 VAL A CA 1
ATOM 2180 C C . VAL A 1 281 ? -2.411 0.996 -16.956 1.00 88.75 281 VAL A C 1
ATOM 2182 O O . VAL A 1 281 ? -1.669 1.263 -17.904 1.00 88.75 281 VAL A O 1
ATOM 2185 N N . LEU A 1 282 ? -2.801 -0.244 -16.640 1.00 85.50 282 LEU A N 1
ATOM 2186 C CA . LEU A 1 282 ? -2.363 -1.460 -17.340 1.00 85.50 282 LEU A CA 1
ATOM 2187 C C . LEU A 1 282 ? -2.918 -1.572 -18.770 1.00 85.50 282 LEU A C 1
ATOM 2189 O O . LEU A 1 282 ? -2.284 -2.169 -19.638 1.00 85.50 282 LEU A O 1
ATOM 2193 N N . ASP A 1 283 ? -4.096 -1.014 -19.045 1.00 80.19 283 ASP A N 1
ATOM 2194 C CA . ASP A 1 283 ? -4.658 -0.989 -20.398 1.00 80.19 283 ASP A CA 1
ATOM 2195 C C . ASP A 1 283 ? -3.979 0.069 -21.278 1.00 80.19 283 ASP A C 1
ATOM 2197 O O . ASP A 1 283 ? -3.681 -0.191 -22.442 1.00 80.19 283 ASP A O 1
ATOM 2201 N N . HIS A 1 284 ? -3.643 1.234 -20.716 1.00 65.62 284 HIS A N 1
ATOM 2202 C CA . HIS A 1 284 ? -2.972 2.321 -21.443 1.00 65.62 284 HIS A CA 1
ATOM 2203 C C . HIS A 1 284 ? -1.483 2.068 -21.723 1.00 65.62 284 HIS A C 1
ATOM 2205 O O . HIS A 1 284 ? -0.838 2.904 -22.360 1.00 65.62 284 HIS A O 1
ATOM 2211 N N . SER A 1 285 ? -0.893 0.997 -21.194 1.00 58.38 285 SER A N 1
ATOM 2212 C CA . SER A 1 285 ? 0.500 0.623 -21.459 1.00 58.38 285 SER A CA 1
ATOM 2213 C C . SER A 1 285 ? 0.652 -0.442 -22.552 1.00 58.38 285 SER A C 1
ATOM 2215 O O . SER A 1 285 ? 1.774 -0.768 -22.937 1.00 58.38 285 SER A O 1
ATOM 2217 N N . LYS A 1 286 ? -0.455 -0.943 -23.118 1.00 57.69 286 LYS A N 1
ATOM 2218 C CA . LYS A 1 286 ? -0.433 -1.937 -24.199 1.00 57.69 286 LYS A CA 1
ATOM 2219 C C . LYS A 1 286 ? -0.059 -1.301 -25.543 1.00 57.69 286 LYS A C 1
ATOM 2221 O O . LYS A 1 286 ? -0.629 -0.292 -25.956 1.00 57.69 286 LYS A O 1
ATOM 2226 N N . SER A 1 287 ? 0.870 -1.937 -26.259 1.00 44.62 287 SER A N 1
ATOM 2227 C CA . SER A 1 287 ? 1.147 -1.653 -27.674 1.00 44.62 287 SER A CA 1
ATOM 2228 C C . SER A 1 287 ? -0.128 -1.859 -28.518 1.00 44.62 287 SER A C 1
ATOM 2230 O O . SER A 1 287 ? -0.847 -2.837 -28.291 1.00 44.62 287 SER A O 1
ATOM 2232 N N . PRO A 1 288 ? -0.408 -1.017 -29.537 1.00 40.38 288 PRO A N 1
ATOM 2233 C CA . PRO A 1 288 ? -1.574 -1.158 -30.421 1.00 40.38 288 PRO A CA 1
ATOM 2234 C C . PRO A 1 288 ? -1.710 -2.527 -31.115 1.00 40.38 288 PRO A C 1
ATOM 2236 O O . PRO A 1 288 ? -2.785 -2.854 -31.615 1.00 40.38 288 PRO A O 1
ATOM 2239 N N . GLN A 1 289 ? -0.645 -3.334 -31.164 1.00 41.88 289 GLN A N 1
ATOM 2240 C CA . GLN A 1 289 ? -0.628 -4.636 -31.838 1.00 41.88 289 GLN A CA 1
ATOM 2241 C C . GLN A 1 289 ? -1.293 -5.771 -31.032 1.00 41.88 289 GLN A C 1
ATOM 2243 O O . GLN A 1 289 ? -1.790 -6.715 -31.642 1.00 41.88 289 GLN A O 1
ATOM 2248 N N . ASP A 1 290 ? -1.409 -5.655 -29.704 1.00 42.59 290 ASP A N 1
ATOM 2249 C CA . ASP A 1 290 ? -1.959 -6.719 -28.836 1.00 42.59 290 ASP A CA 1
ATOM 2250 C C . ASP A 1 290 ? -3.441 -6.529 -28.467 1.00 42.59 290 ASP A C 1
ATOM 2252 O O . ASP A 1 290 ? -4.077 -7.396 -27.858 1.00 42.59 290 ASP A O 1
ATOM 2256 N N . HIS A 1 291 ? -4.033 -5.399 -28.859 1.00 39.44 291 HIS A N 1
ATOM 2257 C CA . HIS A 1 291 ? -5.358 -4.986 -28.395 1.00 39.44 291 HIS A CA 1
ATOM 2258 C C . HIS A 1 291 ? -6.521 -5.825 -28.960 1.00 39.44 291 HIS A C 1
ATOM 2260 O O . HIS A 1 291 ? -7.597 -5.859 -28.363 1.00 39.44 291 HIS A O 1
ATOM 2266 N N . SER A 1 292 ? -6.332 -6.514 -30.091 1.00 39.69 292 SER A N 1
ATOM 2267 C CA . SER A 1 292 ? -7.435 -7.131 -30.848 1.00 39.69 292 SER A CA 1
ATOM 2268 C C . SER A 1 292 ? -7.716 -8.599 -30.511 1.00 39.69 292 SER A C 1
ATOM 2270 O O . SER A 1 292 ? -8.834 -9.059 -30.729 1.00 39.69 292 SER A O 1
ATOM 2272 N N . GLN A 1 293 ? -6.757 -9.343 -29.949 1.00 37.28 293 GLN A N 1
ATOM 2273 C CA . GLN A 1 293 ? -6.936 -10.783 -29.709 1.00 37.28 293 GLN A CA 1
ATOM 2274 C C . GLN A 1 293 ? -7.125 -11.154 -28.236 1.00 37.28 293 GLN A C 1
ATOM 2276 O O . GLN A 1 293 ? -7.759 -12.171 -27.957 1.00 37.28 293 GLN A O 1
ATOM 2281 N N . TRP A 1 294 ? -6.611 -10.357 -27.291 1.00 43.62 294 TRP A N 1
ATOM 2282 C CA . TRP A 1 294 ? -6.587 -10.757 -25.880 1.00 43.62 294 TRP A CA 1
ATOM 2283 C C . TRP A 1 294 ? -7.733 -10.200 -25.037 1.00 43.62 294 TRP A C 1
ATOM 2285 O O . TRP A 1 294 ? -8.253 -10.945 -24.222 1.00 43.62 294 TRP A O 1
ATOM 2295 N N . VAL A 1 295 ? -8.200 -8.962 -25.239 1.00 42.25 295 VAL A N 1
ATOM 2296 C CA . VAL A 1 295 ? -9.390 -8.465 -24.510 1.00 42.25 295 VAL A CA 1
ATOM 2297 C C . VAL A 1 295 ? -10.619 -9.281 -24.913 1.00 42.25 295 VAL A C 1
ATOM 2299 O O . VAL A 1 295 ? -11.363 -9.741 -24.062 1.00 42.25 295 VAL A O 1
ATOM 2302 N N . VAL A 1 296 ? -10.756 -9.606 -26.199 1.00 44.19 296 VAL A N 1
ATOM 2303 C CA . VAL A 1 296 ? -11.807 -10.513 -26.671 1.00 44.19 296 VAL A CA 1
ATOM 2304 C C . VAL A 1 296 ? -11.637 -11.906 -26.044 1.00 44.19 296 VAL A C 1
ATOM 2306 O O . VAL A 1 296 ? -12.555 -12.369 -25.385 1.00 44.19 296 VAL A O 1
ATOM 2309 N N . LYS A 1 297 ? -10.443 -12.523 -26.067 1.00 43.25 297 LYS A N 1
ATOM 2310 C CA . LYS A 1 297 ? -10.235 -13.862 -25.471 1.00 43.25 297 LYS A CA 1
ATOM 2311 C C . LYS A 1 297 ? -10.276 -13.930 -23.944 1.00 43.25 297 LYS A C 1
ATOM 2313 O O . LYS A 1 297 ? -10.703 -14.949 -23.420 1.00 43.25 297 LYS A O 1
ATOM 2318 N N . ALA A 1 298 ? -9.812 -12.921 -23.216 1.00 44.38 298 ALA A N 1
ATOM 2319 C CA . ALA A 1 298 ? -9.807 -12.910 -21.755 1.00 44.38 298 ALA A CA 1
ATOM 2320 C C . ALA A 1 298 ? -11.207 -12.600 -21.224 1.00 44.38 298 ALA A C 1
ATOM 2322 O O . ALA A 1 298 ? -11.664 -13.271 -20.304 1.00 44.38 298 ALA A O 1
ATOM 2323 N N . THR A 1 299 ? -11.933 -11.670 -21.852 1.00 43.62 299 THR A N 1
ATOM 2324 C CA . THR A 1 299 ? -13.325 -11.379 -21.495 1.00 43.62 299 THR A CA 1
ATOM 2325 C C . THR A 1 299 ? -14.284 -12.483 -21.973 1.00 43.62 299 THR A C 1
ATOM 2327 O O . THR A 1 299 ? -15.242 -12.781 -21.264 1.00 43.62 299 THR A O 1
ATOM 2330 N N . GLU A 1 300 ? -14.023 -13.157 -23.102 1.00 42.41 300 GLU A N 1
ATOM 2331 C CA . GLU A 1 300 ? -14.781 -14.344 -23.551 1.00 42.41 300 GLU A CA 1
ATOM 2332 C C . GLU A 1 300 ? -14.440 -15.594 -22.729 1.00 42.41 300 GLU A C 1
ATOM 2334 O O . GLU A 1 300 ? -15.347 -16.241 -22.217 1.00 42.41 300 GLU A O 1
ATOM 2339 N N . SER A 1 301 ? -13.157 -15.889 -22.472 1.00 44.72 301 SER A N 1
ATOM 2340 C CA . SER A 1 301 ? -12.757 -17.012 -21.608 1.00 44.72 301 SER A CA 1
ATOM 2341 C C . SER A 1 301 ? -13.235 -16.840 -20.166 1.00 44.72 301 SER A C 1
ATOM 2343 O O . SER A 1 301 ? -13.451 -17.844 -19.485 1.00 44.72 301 SER A O 1
ATOM 2345 N N . TRP A 1 302 ? -13.368 -15.605 -19.679 1.00 45.78 302 TRP A N 1
ATOM 2346 C CA . TRP A 1 302 ? -13.923 -15.315 -18.359 1.00 45.78 302 TRP A CA 1
ATOM 2347 C C . TRP A 1 302 ? -15.447 -15.501 -18.346 1.00 45.78 302 TRP A C 1
ATOM 2349 O O . TRP A 1 302 ? -15.959 -16.204 -17.477 1.00 45.78 302 TRP A O 1
ATOM 2359 N N . LYS A 1 303 ? -16.170 -15.004 -19.362 1.00 45.97 303 LYS A N 1
ATOM 2360 C CA . LYS A 1 303 ? -17.621 -15.233 -19.510 1.00 45.97 303 LYS A CA 1
ATOM 2361 C C . LYS A 1 303 ? -17.977 -16.714 -19.682 1.00 45.97 303 LYS A C 1
ATOM 2363 O O . LYS A 1 303 ? -18.948 -17.164 -19.080 1.00 45.97 303 LYS A O 1
ATOM 2368 N N . ASP A 1 304 ? -17.182 -17.482 -20.425 1.00 43.31 304 ASP A N 1
ATOM 2369 C CA . ASP A 1 304 ? -17.417 -18.914 -20.654 1.00 43.31 304 ASP A CA 1
ATOM 2370 C C . ASP A 1 304 ? -17.112 -19.772 -19.418 1.00 43.31 304 ASP A C 1
ATOM 2372 O O . ASP A 1 304 ? -17.829 -20.735 -19.137 1.00 43.31 304 ASP A O 1
ATOM 2376 N N . LYS A 1 305 ? -16.098 -19.408 -18.620 1.00 49.22 305 LYS A N 1
ATOM 2377 C CA . LYS A 1 305 ? -15.824 -20.077 -17.335 1.00 49.22 305 LYS A CA 1
ATOM 2378 C C . LYS A 1 305 ? -16.898 -19.786 -16.294 1.00 49.22 305 LYS A C 1
ATOM 2380 O O . LYS A 1 305 ? -17.275 -20.695 -15.563 1.00 49.22 305 LYS A O 1
ATOM 2385 N N . VAL A 1 306 ? -17.419 -18.558 -16.270 1.00 46.75 306 VAL A N 1
ATOM 2386 C CA . VAL A 1 306 ? -18.538 -18.189 -15.398 1.00 46.75 306 VAL A CA 1
ATOM 2387 C C . VAL A 1 306 ? -19.812 -18.900 -15.845 1.00 46.75 306 VAL A C 1
ATOM 2389 O O . VAL A 1 306 ? -20.509 -19.437 -15.007 1.00 46.75 306 VAL A O 1
ATOM 2392 N N . LYS A 1 307 ? -20.123 -19.004 -17.141 1.00 41.84 307 LYS A N 1
ATOM 2393 C CA . LYS A 1 307 ? -21.358 -19.671 -17.598 1.00 41.84 307 LYS A CA 1
ATOM 2394 C C . LYS A 1 307 ? -21.368 -21.185 -17.336 1.00 41.84 307 LYS A C 1
ATOM 2396 O O . LYS A 1 307 ? -22.425 -21.744 -17.049 1.00 41.84 307 LYS A O 1
ATOM 2401 N N . ASN A 1 308 ? -20.201 -21.829 -17.384 1.00 41.69 308 ASN A N 1
ATOM 2402 C CA . ASN A 1 308 ? -20.058 -23.271 -17.164 1.00 41.69 308 ASN A CA 1
ATOM 2403 C C . ASN A 1 308 ? -20.013 -23.682 -15.682 1.00 41.69 308 ASN A C 1
ATOM 2405 O O . ASN A 1 308 ? -20.264 -24.848 -15.388 1.00 41.69 308 ASN A O 1
ATOM 2409 N N . SER A 1 309 ? -19.760 -22.764 -14.741 1.00 40.66 309 SER A N 1
ATOM 2410 C CA . SER A 1 309 ? -19.823 -23.065 -13.300 1.00 40.66 309 SER A CA 1
ATOM 2411 C C . SER A 1 309 ? -21.249 -23.074 -12.726 1.00 40.66 309 SER A C 1
ATOM 2413 O O . SER A 1 309 ? -21.438 -23.528 -11.602 1.00 40.66 309 SER A O 1
ATOM 2415 N N . TRP A 1 310 ? -22.257 -22.644 -13.499 1.00 40.94 310 TRP A N 1
ATOM 2416 C CA . TRP A 1 310 ? -23.683 -22.685 -13.121 1.00 40.94 310 TRP A CA 1
ATOM 2417 C C . TRP A 1 310 ? -24.475 -23.831 -13.780 1.00 40.94 310 TRP A C 1
ATOM 2419 O O . TRP A 1 310 ? -25.696 -23.879 -13.639 1.00 40.94 310 TRP A O 1
ATOM 2429 N N . GLN A 1 311 ? -23.824 -24.739 -14.522 1.00 38.03 311 GLN A N 1
ATOM 2430 C CA . GLN A 1 311 ? -24.504 -25.816 -15.270 1.00 38.03 311 GLN A CA 1
ATOM 2431 C C . GLN A 1 311 ? -24.088 -27.248 -14.906 1.00 38.03 311 GLN A C 1
ATOM 2433 O O . GLN A 1 311 ? -24.565 -28.192 -15.535 1.00 38.03 311 GLN A O 1
ATOM 2438 N N . THR A 1 312 ? -23.270 -27.450 -13.877 1.00 35.06 312 THR A N 1
ATOM 2439 C CA . THR A 1 312 ? -23.071 -28.786 -13.296 1.00 35.06 312 THR A CA 1
ATOM 2440 C C . THR A 1 312 ? -23.900 -28.918 -12.017 1.00 35.06 312 THR A C 1
ATOM 2442 O O . THR A 1 312 ? -23.655 -28.132 -11.101 1.00 35.06 312 THR A O 1
ATOM 2445 N N . PRO A 1 313 ? -24.890 -29.834 -11.970 1.00 42.53 313 PRO A N 1
ATOM 2446 C CA . PRO A 1 313 ? -25.667 -30.112 -10.763 1.00 42.53 313 PRO A CA 1
ATOM 2447 C C . PRO A 1 313 ? -24.811 -30.699 -9.636 1.00 42.53 313 PRO A C 1
ATOM 2449 O O . PRO A 1 313 ? -23.780 -31.344 -9.942 1.00 42.53 313 PRO A O 1
#

Sequence (313 aa):
MIRHPKNKGKLSLKIEQPPLTAFPLLNAAHHNPHDIDALLLPELLDTNLAPALGFMIHDVVTQSVTPPLYWGGDPVVPMTAYINCAVHATMIGRTFSLLSSSTPSADGKTEDEILAAASELPPELKLLIHAEFMTYQRQRRRLWQHAVSPVFVKALLSGREAEPGSLFAAAIIVLGCWHTIVSASPPVKGRGKDFVWYDGTFNDVSWGPHDLERALHQTSHLPTNNWDVAALKANERNWGSLPPEYVPLECIKVLDRARLHANTGGPDLTSAEIIDLVFQVLDHSKSPQDHSQWVVKATESWKDKVKNSWQTP

Secondary structure (DSSP, 8-state):
---------------PPPPTTHHHHHHHHHH-GGGHHHHHGGGTT-TTHHHHHHHHHHHHHHS--S--GGGTS-----HHHHHHHHHHHHHHHHHHHHTTPPPPPPTT--HHHHHHHHHHS-HHHHHHHHHHHHHHHHHHHHHIIIIIHHHHHHHHSSGGG--HHHHHHHHHHHHHHHHHHHT-SSPP----TTSTT--SSS-TTT--HHHHHHHHHHGGGS-TTTT-HHHHHHTGGG--SSPPPP--HHHHHHHHHHHHHHHHTPPPPPHHHHHHHHHHHHHTTS-TTSTTTHHHHHHHHHHHHHHHTTS--